Protein AF-A0A9Q8VAE4-F1 (afdb_monomer_lite)

Structure (mmCIF, N/CA/C/O backbone):
data_AF-A0A9Q8VAE4-F1
#
_entry.id   AF-A0A9Q8VAE4-F1
#
loop_
_atom_site.group_PDB
_atom_site.id
_atom_site.type_symbol
_atom_site.label_atom_id
_atom_site.label_alt_id
_atom_site.label_comp_id
_atom_site.label_asym_id
_atom_site.label_entity_id
_atom_site.label_seq_id
_atom_site.pdbx_PDB_ins_code
_atom_site.Cartn_x
_atom_site.Cartn_y
_atom_site.Cartn_z
_atom_site.occupancy
_atom_site.B_iso_or_equiv
_atom_site.auth_seq_id
_atom_site.auth_comp_id
_atom_site.auth_asym_id
_atom_site.auth_atom_id
_atom_site.pdbx_PDB_model_num
ATOM 1 N N . MET A 1 1 ? 11.098 0.532 -35.561 1.00 33.38 1 MET A N 1
ATOM 2 C CA . MET A 1 1 ? 9.931 1.096 -34.834 1.00 33.38 1 MET A CA 1
ATOM 3 C C . MET A 1 1 ? 9.581 0.158 -33.680 1.00 33.38 1 MET A C 1
ATOM 5 O O . MET A 1 1 ? 9.138 -0.948 -33.947 1.00 33.38 1 MET A O 1
ATOM 9 N N . ARG A 1 2 ? 9.666 0.641 -32.434 1.00 46.81 2 ARG A N 1
ATOM 10 C CA . ARG A 1 2 ? 8.660 0.373 -31.383 1.00 46.81 2 ARG A CA 1
ATOM 11 C C . ARG A 1 2 ? 8.638 -0.977 -30.632 1.00 46.81 2 ARG A C 1
ATOM 13 O O . ARG A 1 2 ? 7.596 -1.262 -30.049 1.00 46.81 2 ARG A O 1
ATOM 20 N N . ALA A 1 3 ? 9.705 -1.775 -30.538 1.00 45.16 3 ALA A N 1
ATOM 21 C CA . ALA A 1 3 ? 9.682 -2.897 -29.574 1.00 45.16 3 ALA A CA 1
ATOM 22 C C . ALA A 1 3 ? 9.596 -2.378 -28.117 1.00 45.16 3 ALA A C 1
ATOM 24 O O . ALA A 1 3 ? 8.716 -2.782 -27.356 1.00 45.16 3 ALA A O 1
ATOM 25 N N . SER A 1 4 ? 10.420 -1.376 -27.794 1.00 54.22 4 SER A N 1
ATOM 26 C CA . SER A 1 4 ? 10.437 -0.618 -26.533 1.00 54.22 4 SER A CA 1
ATOM 27 C C . SER A 1 4 ? 9.109 0.079 -26.216 1.00 54.22 4 SER A C 1
ATOM 29 O O . SER A 1 4 ? 8.484 -0.168 -25.184 1.00 54.22 4 SER A O 1
ATOM 31 N N . PHE A 1 5 ? 8.610 0.882 -27.164 1.00 58.09 5 PHE A N 1
ATOM 32 C CA . PHE A 1 5 ? 7.317 1.563 -27.036 1.00 58.09 5 PHE A CA 1
ATOM 33 C C . PHE A 1 5 ? 6.154 0.569 -26.895 1.00 58.09 5 PHE A C 1
ATOM 35 O O . PHE A 1 5 ? 5.209 0.829 -26.153 1.00 58.09 5 PHE A O 1
ATOM 42 N N . GLY A 1 6 ? 6.219 -0.577 -27.580 1.00 74.94 6 GLY A N 1
ATOM 43 C CA . GLY A 1 6 ? 5.199 -1.619 -27.516 1.00 74.94 6 GLY A CA 1
ATOM 44 C C . GLY A 1 6 ? 5.067 -2.222 -26.121 1.00 74.94 6 GLY A C 1
ATOM 45 O O . GLY A 1 6 ? 3.951 -2.334 -25.625 1.00 74.94 6 GLY A O 1
ATOM 46 N N . LEU A 1 7 ? 6.181 -2.548 -25.459 1.00 78.56 7 LEU A N 1
ATOM 47 C CA . LEU A 1 7 ? 6.157 -3.205 -24.150 1.00 78.56 7 LEU A CA 1
ATOM 48 C C . LEU A 1 7 ? 5.525 -2.331 -23.059 1.00 78.56 7 LEU A C 1
ATOM 50 O O . LEU A 1 7 ? 4.610 -2.777 -22.355 1.00 78.56 7 LEU A O 1
ATOM 54 N N . LEU A 1 8 ? 5.985 -1.083 -22.937 1.00 81.94 8 LEU A N 1
ATOM 55 C CA . LEU A 1 8 ? 5.454 -0.156 -21.942 1.00 81.94 8 LEU A CA 1
ATOM 56 C C . LEU A 1 8 ? 3.990 0.171 -22.247 1.00 81.94 8 LEU A C 1
ATOM 58 O O . LEU A 1 8 ? 3.156 0.133 -21.347 1.00 81.94 8 LEU A O 1
ATOM 62 N N . THR A 1 9 ? 3.650 0.395 -23.521 1.00 83.00 9 THR A N 1
ATOM 63 C CA . THR A 1 9 ? 2.266 0.659 -23.943 1.00 83.00 9 THR A CA 1
ATOM 64 C C . THR A 1 9 ? 1.347 -0.519 -23.642 1.00 83.00 9 THR A C 1
ATOM 66 O O . THR A 1 9 ? 0.240 -0.312 -23.157 1.00 83.00 9 THR A O 1
ATOM 69 N N . LEU A 1 10 ? 1.786 -1.757 -23.880 1.00 82.69 10 LEU A N 1
ATOM 70 C CA . LEU A 1 10 ? 1.004 -2.953 -23.562 1.00 82.69 10 LEU A CA 1
ATOM 71 C C . LEU A 1 10 ? 0.839 -3.144 -22.050 1.00 82.69 10 LEU A C 1
ATOM 73 O O . LEU A 1 10 ? -0.242 -3.513 -21.595 1.00 82.69 10 LEU A O 1
ATOM 77 N N . SER A 1 11 ? 1.880 -2.857 -21.267 1.00 82.56 11 SER A N 1
ATOM 78 C CA . SER A 1 11 ? 1.820 -2.921 -19.802 1.00 82.56 11 SER A CA 1
ATOM 79 C C . SER A 1 11 ? 0.889 -1.843 -19.238 1.00 82.56 11 SER A C 1
ATOM 81 O O . SER A 1 11 ? 0.061 -2.126 -18.374 1.00 82.56 11 SER A O 1
ATOM 83 N N . MET A 1 12 ? 0.955 -0.620 -19.774 1.00 83.19 12 MET A N 1
ATOM 84 C CA . MET A 1 12 ? 0.011 0.456 -19.460 1.00 83.19 12 MET A CA 1
ATOM 85 C C . MET A 1 12 ? -1.409 0.088 -19.882 1.00 83.19 12 MET A C 1
ATOM 87 O O . MET A 1 12 ? -2.342 0.301 -19.115 1.00 83.19 12 MET A O 1
ATOM 91 N N . TYR A 1 13 ? -1.576 -0.499 -21.070 1.00 84.12 13 TYR A N 1
ATOM 92 C CA . TYR A 1 13 ? -2.867 -0.985 -21.533 1.00 84.12 13 TYR A CA 1
ATOM 93 C C . TYR A 1 13 ? -3.426 -1.999 -20.545 1.00 84.12 13 TYR A C 1
ATOM 95 O O . TYR A 1 13 ? -4.547 -1.812 -20.112 1.00 84.12 13 TYR A O 1
ATOM 103 N N . LEU A 1 14 ? -2.658 -2.996 -20.098 1.00 81.69 14 LEU A N 1
ATOM 104 C CA . LEU A 1 14 ? -3.116 -3.962 -19.094 1.00 81.69 14 LEU A CA 1
ATOM 105 C C . LEU A 1 14 ? -3.564 -3.284 -17.785 1.00 81.69 14 LEU A C 1
ATOM 107 O O . LEU A 1 14 ? -4.616 -3.622 -17.252 1.00 81.69 14 LEU A O 1
ATOM 111 N N . VAL A 1 15 ? -2.802 -2.303 -17.292 1.00 75.81 15 VAL A N 1
ATOM 112 C CA . VAL A 1 15 ? -3.143 -1.516 -16.090 1.00 75.81 15 VAL A CA 1
ATOM 113 C C . VAL A 1 15 ? -4.425 -0.683 -16.273 1.00 75.81 15 VAL A C 1
ATOM 115 O O . VAL A 1 15 ? -5.092 -0.353 -15.289 1.00 75.81 15 VAL A O 1
ATOM 118 N N . CYS A 1 16 ? -4.781 -0.353 -17.514 1.00 75.56 16 CYS A N 1
ATOM 119 C CA . CYS A 1 16 ? -5.951 0.451 -17.865 1.00 75.56 16 CYS A CA 1
ATOM 120 C C . CYS A 1 16 ? -7.120 -0.361 -18.463 1.00 75.56 16 CYS A C 1
ATOM 122 O O . CYS A 1 16 ? -8.226 0.158 -18.533 1.00 75.56 16 CYS A O 1
ATOM 124 N N . ALA A 1 17 ? -6.919 -1.604 -18.910 1.00 65.19 17 ALA A N 1
ATOM 125 C CA . ALA A 1 17 ? -7.826 -2.314 -19.823 1.00 65.19 17 ALA A CA 1
ATOM 126 C C . ALA A 1 17 ? -9.172 -2.716 -19.203 1.00 65.19 17 ALA A C 1
ATOM 128 O O . ALA A 1 17 ? -10.112 -2.987 -19.947 1.00 65.19 17 ALA A O 1
ATOM 129 N N . GLU A 1 18 ? -9.302 -2.725 -17.875 1.00 55.41 18 GLU A N 1
ATOM 130 C CA . GLU A 1 18 ? -10.580 -3.009 -17.203 1.00 55.41 18 GLU A CA 1
ATOM 131 C C . GLU A 1 18 ? -11.528 -1.793 -17.127 1.00 55.41 18 GLU A C 1
ATOM 133 O O . GLU A 1 18 ? -12.637 -1.923 -16.621 1.00 55.41 18 GLU A O 1
ATOM 138 N N . THR A 1 19 ? -11.163 -0.623 -17.676 1.00 49.88 19 THR A N 1
ATOM 139 C CA . THR A 1 19 ? -12.045 0.565 -17.682 1.00 49.88 19 THR A CA 1
ATOM 140 C C . THR A 1 19 ? -12.962 0.687 -18.902 1.00 49.88 19 THR A C 1
ATOM 142 O O . THR A 1 19 ? -13.816 1.574 -18.921 1.00 49.88 19 THR A O 1
ATOM 145 N N . LEU A 1 20 ? -12.825 -0.172 -19.918 1.00 42.31 20 LEU A N 1
ATOM 146 C CA . LEU A 1 20 ? -13.649 -0.104 -21.127 1.00 42.31 20 LEU A CA 1
ATOM 147 C C . LEU A 1 20 ? -14.810 -1.104 -21.037 1.00 42.31 20 LEU A C 1
ATOM 149 O O . LEU A 1 20 ? -14.582 -2.301 -21.231 1.00 42.31 20 LEU A O 1
ATOM 153 N N . PRO A 1 21 ? -16.057 -0.658 -20.782 1.00 39.19 21 PRO A N 1
ATOM 154 C CA . PRO A 1 21 ? -17.201 -1.513 -21.046 1.00 39.19 21 PRO A CA 1
ATOM 155 C C . PRO A 1 21 ? -17.173 -1.868 -22.534 1.00 39.19 21 PRO A C 1
ATOM 157 O O . PRO A 1 21 ? -17.019 -0.997 -23.391 1.00 39.19 21 PRO A O 1
ATOM 160 N N . VAL A 1 22 ? -17.280 -3.157 -22.846 1.00 39.47 22 VAL A N 1
ATOM 161 C CA . VAL A 1 22 ? -17.466 -3.609 -24.223 1.00 39.47 22 VAL A CA 1
ATOM 162 C C . VAL A 1 22 ? -18.811 -3.050 -24.686 1.00 39.47 22 VAL A C 1
ATOM 164 O O . VAL A 1 22 ? -19.872 -3.537 -24.298 1.00 39.47 22 VAL A O 1
ATOM 167 N N . ASP A 1 23 ? -18.764 -1.980 -25.475 1.00 37.59 23 ASP A N 1
ATOM 168 C CA . ASP A 1 23 ? -19.919 -1.413 -26.164 1.00 37.59 23 ASP A CA 1
ATOM 169 C C . ASP A 1 23 ? -20.455 -2.448 -27.162 1.00 37.59 23 ASP A C 1
ATOM 171 O O . ASP A 1 23 ? -20.055 -2.498 -28.322 1.00 37.59 23 ASP A O 1
ATOM 175 N N . GLY A 1 24 ? -21.331 -3.331 -26.682 1.00 41.03 24 GLY A N 1
ATOM 176 C CA . GLY A 1 24 ? -21.911 -4.400 -27.493 1.00 41.03 24 GLY A CA 1
ATOM 177 C C . GLY A 1 24 ? -23.150 -5.077 -26.907 1.00 41.03 24 GLY A C 1
ATOM 178 O O . GLY A 1 24 ? -24.009 -5.494 -27.672 1.00 41.03 24 GLY A O 1
ATOM 179 N N . GLU A 1 25 ? -23.328 -5.119 -25.583 1.00 36.09 25 GLU A N 1
ATOM 180 C CA . GLU A 1 25 ? -24.417 -5.904 -24.959 1.00 36.09 25 GLU A CA 1
ATOM 181 C C . GLU A 1 25 ? -25.450 -5.043 -24.217 1.00 36.09 25 GLU A C 1
ATOM 183 O O . GLU A 1 25 ? -26.035 -5.417 -23.202 1.00 36.09 25 GLU A O 1
ATOM 188 N N . ARG A 1 26 ? -25.712 -3.839 -24.733 1.00 41.41 26 ARG A N 1
ATOM 189 C CA . ARG A 1 26 ? -26.501 -2.821 -24.025 1.00 41.41 26 ARG A CA 1
ATOM 190 C C . ARG A 1 26 ? -28.031 -2.995 -24.092 1.00 41.41 26 ARG A C 1
ATOM 192 O O . ARG A 1 26 ? -28.740 -2.003 -23.933 1.00 41.41 26 ARG A O 1
ATOM 199 N N . ARG A 1 27 ? -28.578 -4.198 -24.333 1.00 36.62 27 ARG A N 1
ATOM 200 C CA . ARG A 1 27 ? -30.049 -4.383 -24.421 1.00 36.62 27 ARG A CA 1
ATOM 201 C C . ARG A 1 27 ? -30.686 -5.534 -23.637 1.00 36.62 27 ARG A C 1
ATOM 203 O O . ARG A 1 27 ? -31.906 -5.535 -23.553 1.00 36.62 27 ARG A O 1
ATOM 210 N N . GLU A 1 28 ? -29.932 -6.403 -22.964 1.00 34.28 28 GLU A N 1
ATOM 211 C CA . GLU A 1 28 ? -30.545 -7.474 -22.141 1.00 34.28 28 GLU A CA 1
ATOM 212 C C . GLU A 1 28 ? -30.159 -7.433 -20.648 1.00 34.28 28 GLU A C 1
ATOM 214 O O . GLU A 1 28 ? -30.796 -8.072 -19.817 1.00 34.28 28 GLU A O 1
ATOM 219 N N . GLN A 1 29 ? -29.202 -6.590 -20.247 1.00 38.06 29 GLN A N 1
ATOM 220 C CA . GLN A 1 29 ? -28.659 -6.590 -18.878 1.00 38.06 29 GLN A CA 1
ATOM 221 C C . GLN A 1 29 ? -29.472 -5.803 -17.828 1.00 38.06 29 GLN A C 1
ATOM 223 O O . GLN A 1 29 ? -29.087 -5.764 -16.659 1.00 38.06 29 GLN A O 1
ATOM 228 N N . GLN A 1 30 ? -30.619 -5.205 -18.176 1.00 37.09 30 GLN A N 1
ATOM 229 C CA . GLN A 1 30 ? -31.429 -4.456 -17.197 1.00 37.09 30 GLN A CA 1
ATOM 230 C C . GLN A 1 30 ? -32.134 -5.338 -16.147 1.00 37.09 30 GLN A C 1
ATOM 232 O O . GLN A 1 30 ? -32.647 -4.800 -15.170 1.00 37.09 30 GLN A O 1
ATOM 237 N N . GLN A 1 31 ? -32.108 -6.672 -16.276 1.00 36.19 31 GLN A N 1
ATOM 238 C CA . GLN A 1 31 ? -32.591 -7.598 -15.235 1.00 36.19 31 GLN A CA 1
ATOM 239 C C . GLN A 1 31 ? -31.486 -8.395 -14.517 1.00 36.19 31 GLN A C 1
ATOM 241 O O . GLN A 1 31 ? -31.776 -9.059 -13.525 1.00 36.19 31 GLN A O 1
ATOM 246 N N . GLN A 1 32 ? -30.214 -8.272 -14.921 1.00 38.66 32 GLN A N 1
ATOM 247 C CA . GLN A 1 32 ? -29.090 -9.018 -14.327 1.00 38.66 32 GLN A CA 1
ATOM 248 C C . GLN A 1 32 ? -28.193 -8.156 -13.414 1.00 38.66 32 GLN A C 1
ATOM 250 O O . GLN A 1 32 ? -27.071 -8.533 -13.089 1.00 38.66 32 GLN A O 1
ATOM 255 N N . GLN A 1 33 ? -28.663 -6.990 -12.963 1.00 38.53 33 GLN A N 1
ATOM 256 C CA . GLN A 1 33 ? -27.856 -6.013 -12.215 1.00 38.53 33 GLN A CA 1
ATOM 257 C C . GLN A 1 33 ? -27.690 -6.348 -10.714 1.00 38.53 33 GLN A C 1
ATOM 259 O O . GLN A 1 33 ? -27.579 -5.468 -9.863 1.00 38.53 33 GLN A O 1
ATOM 264 N N . GLN A 1 34 ? -27.673 -7.641 -10.382 1.00 37.81 34 GLN A N 1
ATOM 265 C CA . GLN A 1 34 ? -27.456 -8.178 -9.037 1.00 37.81 34 GLN A CA 1
ATOM 266 C C . GLN A 1 34 ? -26.498 -9.381 -9.060 1.00 37.81 34 GLN A C 1
ATOM 268 O O . GLN A 1 34 ? -26.836 -10.413 -8.493 1.00 37.81 34 GLN A O 1
ATOM 273 N N . ARG A 1 35 ? -25.312 -9.302 -9.695 1.00 40.97 35 ARG A N 1
ATOM 274 C CA . ARG A 1 35 ? -24.148 -10.148 -9.303 1.00 40.97 35 ARG A CA 1
ATOM 275 C C . ARG A 1 35 ? -22.842 -10.003 -10.080 1.00 40.97 35 ARG A C 1
ATOM 277 O O . ARG A 1 35 ? -21.949 -10.804 -9.819 1.00 40.97 35 ARG A O 1
ATOM 284 N N . GLU A 1 36 ? -22.671 -9.058 -10.995 1.00 46.19 36 GLU A N 1
ATOM 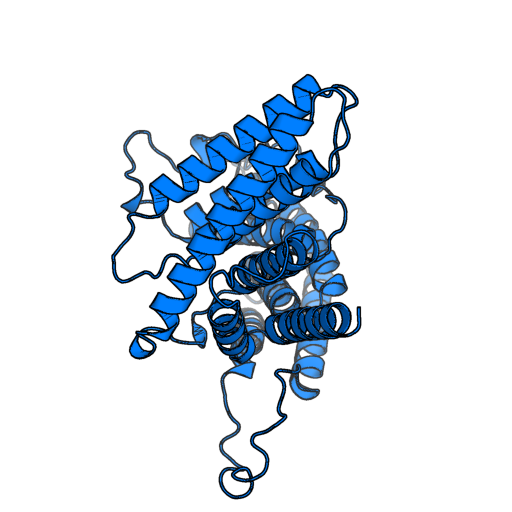285 C CA . GLU A 1 36 ? -21.384 -8.963 -11.699 1.00 46.19 36 GLU A CA 1
ATOM 286 C C . GLU A 1 36 ? -20.319 -8.350 -10.779 1.00 46.19 36 GLU A C 1
ATOM 288 O O . GLU A 1 36 ? -20.210 -7.139 -10.600 1.00 46.19 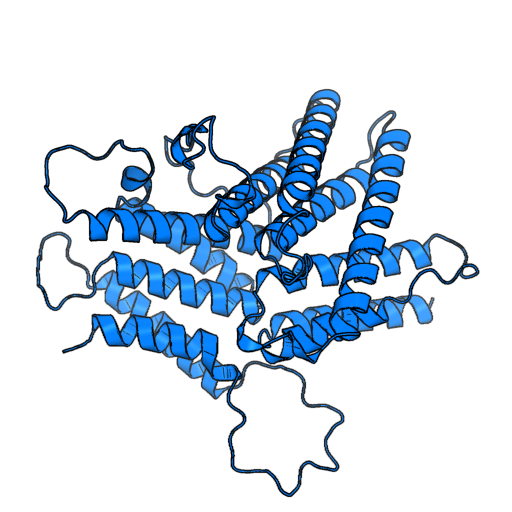36 GLU A O 1
ATOM 293 N N . ARG A 1 37 ? -19.597 -9.244 -10.095 1.00 55.72 37 ARG A N 1
ATOM 294 C CA . ARG A 1 37 ? -18.449 -8.934 -9.244 1.00 55.72 37 ARG A CA 1
ATOM 295 C C . ARG A 1 37 ? -17.268 -8.519 -10.123 1.00 55.72 37 ARG A C 1
ATOM 297 O O . ARG A 1 37 ? -17.105 -9.085 -11.202 1.00 55.72 37 ARG A O 1
ATOM 304 N N . PRO A 1 38 ? -16.399 -7.615 -9.647 1.00 60.50 38 PRO A N 1
ATOM 305 C CA . PRO A 1 38 ? -15.158 -7.301 -10.337 1.00 60.50 38 PRO A CA 1
ATOM 306 C C . PRO A 1 38 ? -14.184 -8.482 -10.211 1.00 60.50 38 PRO A C 1
ATOM 308 O O . PRO A 1 38 ? -13.411 -8.580 -9.259 1.00 60.50 38 PRO A O 1
ATOM 311 N N . GLU A 1 39 ? -14.257 -9.422 -11.150 1.00 67.50 39 GLU A N 1
ATOM 312 C CA . GLU A 1 39 ? -13.279 -10.492 -11.332 1.00 67.50 39 GLU A CA 1
ATOM 313 C C . GLU A 1 39 ? -12.456 -10.249 -12.596 1.00 67.50 39 GLU A C 1
ATOM 315 O O . GLU A 1 39 ? -12.978 -9.848 -13.633 1.00 67.50 39 GLU A O 1
ATOM 320 N N . VAL A 1 40 ? -11.162 -10.573 -12.524 1.00 79.06 40 VAL A N 1
ATOM 321 C CA . VAL A 1 40 ? -10.261 -10.476 -13.677 1.00 79.06 40 VAL A CA 1
ATOM 322 C C . VAL A 1 40 ? -10.738 -11.415 -14.782 1.00 79.06 40 VAL A C 1
ATOM 324 O O . VAL A 1 40 ? -10.756 -12.641 -14.593 1.00 79.06 40 VAL A O 1
ATOM 327 N N . THR A 1 41 ? -11.071 -10.864 -15.949 1.00 83.81 41 THR A N 1
ATOM 328 C CA . THR A 1 41 ? -11.581 -11.663 -17.074 1.00 83.81 41 THR A CA 1
ATOM 329 C C . THR A 1 41 ? -10.546 -12.690 -17.557 1.00 83.81 41 THR A C 1
ATOM 331 O O . THR A 1 41 ? -9.333 -12.491 -17.433 1.00 83.81 41 THR A O 1
ATOM 334 N N . ALA A 1 42 ? -10.999 -13.796 -18.160 1.00 84.69 42 ALA A N 1
ATOM 335 C CA . ALA A 1 42 ? -10.099 -14.806 -18.732 1.00 84.69 42 ALA A CA 1
ATOM 336 C C . ALA A 1 42 ? -9.152 -14.212 -19.794 1.00 84.69 42 ALA A C 1
ATOM 338 O O . ALA A 1 42 ? -7.974 -14.565 -19.847 1.00 84.69 42 ALA A O 1
ATOM 339 N N . ARG A 1 43 ? -9.646 -13.250 -20.587 1.00 85.25 43 ARG A N 1
ATOM 340 C CA . ARG A 1 43 ? -8.851 -12.513 -21.575 1.00 85.25 43 ARG A CA 1
ATOM 341 C C . ARG A 1 43 ? -7.767 -11.664 -20.909 1.00 85.25 43 ARG A C 1
ATOM 343 O O . ARG A 1 43 ? -6.621 -11.714 -21.347 1.00 85.25 43 ARG A O 1
ATOM 350 N N . THR A 1 44 ? -8.101 -10.936 -19.841 1.00 85.94 44 THR A N 1
ATOM 351 C CA . THR A 1 44 ? -7.132 -10.137 -19.072 1.00 85.94 44 THR A CA 1
ATOM 352 C C . THR A 1 44 ? -6.060 -11.033 -18.448 1.00 85.94 44 THR A C 1
ATOM 354 O O . THR A 1 44 ? -4.875 -10.722 -18.541 1.00 85.94 44 THR A O 1
ATOM 357 N N . LYS A 1 45 ? -6.440 -12.194 -17.891 1.00 86.88 45 LYS A N 1
ATOM 358 C CA . LYS A 1 45 ? -5.488 -13.187 -17.355 1.00 86.88 45 LYS A CA 1
ATOM 359 C C . LYS A 1 45 ? -4.540 -13.722 -18.432 1.00 86.88 45 LYS A C 1
ATOM 361 O O . LYS A 1 45 ? -3.341 -13.818 -18.180 1.00 86.88 45 LYS A O 1
ATOM 366 N N . ALA A 1 46 ? -5.057 -14.043 -19.619 1.00 88.88 46 ALA A N 1
ATOM 367 C CA . ALA A 1 46 ? -4.242 -14.501 -20.743 1.00 88.88 46 ALA A CA 1
ATOM 368 C C . ALA A 1 46 ? -3.264 -13.414 -21.217 1.00 88.88 46 ALA A C 1
ATOM 370 O O . ALA A 1 46 ? -2.083 -13.694 -21.402 1.00 88.88 46 ALA A O 1
ATOM 371 N N . LEU A 1 47 ? -3.729 -12.166 -21.347 1.00 89.19 47 LEU A N 1
ATOM 372 C CA . LEU A 1 47 ? -2.880 -11.031 -21.715 1.00 89.19 47 LEU A CA 1
ATOM 373 C C . LEU A 1 47 ? -1.782 -10.779 -20.673 1.00 89.19 47 LEU A C 1
ATOM 375 O O . LEU A 1 47 ? -0.623 -10.613 -21.039 1.00 89.19 47 LEU A O 1
ATOM 379 N N . TYR A 1 48 ? -2.130 -10.800 -19.386 1.00 91.88 48 TYR A N 1
ATOM 380 C CA . TYR A 1 48 ? -1.167 -10.701 -18.290 1.00 91.88 48 TYR A CA 1
ATOM 381 C C . TYR A 1 48 ? -0.108 -11.810 -18.364 1.00 91.88 48 TYR A C 1
ATOM 383 O O . TYR A 1 48 ? 1.081 -11.515 -18.276 1.00 91.88 48 TYR A O 1
ATOM 391 N N . ALA A 1 49 ? -0.514 -13.068 -18.572 1.00 91.56 49 ALA A N 1
ATOM 392 C CA . ALA A 1 49 ? 0.420 -14.185 -18.689 1.00 91.56 49 ALA A CA 1
ATOM 393 C C . ALA A 1 49 ? 1.373 -14.006 -19.881 1.00 91.56 49 ALA A C 1
ATOM 395 O O . ALA A 1 49 ? 2.584 -14.134 -19.716 1.00 91.56 49 ALA A O 1
ATOM 396 N N . LEU A 1 50 ? 0.843 -13.632 -21.052 1.00 91.00 50 LEU A N 1
ATOM 397 C CA . LEU A 1 50 ? 1.642 -13.359 -22.249 1.00 91.00 50 LEU A CA 1
ATOM 398 C C . LEU A 1 50 ? 2.646 -12.225 -22.021 1.00 91.00 50 LEU A C 1
ATOM 400 O O . LEU A 1 50 ? 3.820 -12.381 -22.345 1.00 91.00 50 LEU A O 1
ATOM 404 N N . LEU A 1 51 ? 2.210 -11.108 -21.430 1.00 91.00 51 LEU A N 1
ATOM 405 C CA . LEU A 1 51 ? 3.087 -9.971 -21.148 1.00 91.00 51 LEU A CA 1
ATOM 406 C C . LEU A 1 51 ? 4.160 -10.319 -20.124 1.00 91.00 51 LEU A C 1
ATOM 408 O O . LEU A 1 51 ? 5.324 -9.990 -20.330 1.00 91.00 51 LEU A O 1
ATOM 412 N N . LYS A 1 52 ? 3.800 -11.027 -19.052 1.00 91.25 52 LYS A N 1
ATOM 413 C CA . LYS A 1 52 ? 4.757 -11.455 -18.032 1.00 91.25 52 LYS A CA 1
ATOM 414 C C . LYS A 1 52 ? 5.822 -12.388 -18.610 1.00 91.25 52 LYS A C 1
ATOM 416 O O . LYS A 1 52 ? 7.003 -12.210 -18.321 1.00 91.25 52 LYS A O 1
ATOM 421 N N . SER A 1 53 ? 5.423 -13.337 -19.458 1.00 91.06 53 SER A N 1
ATOM 422 C CA . SER A 1 53 ? 6.356 -14.211 -20.177 1.00 91.06 53 SER A CA 1
ATOM 423 C C . SER A 1 53 ? 7.236 -13.438 -21.159 1.00 91.06 53 SER A C 1
ATOM 425 O O . SER A 1 53 ? 8.436 -13.686 -21.219 1.00 91.06 53 SER A O 1
ATOM 427 N N . PHE A 1 54 ? 6.668 -12.483 -21.898 1.00 88.81 54 PHE A N 1
ATOM 428 C CA . PHE A 1 54 ? 7.412 -11.670 -22.859 1.00 88.81 54 PHE A CA 1
ATOM 429 C C . PHE A 1 54 ? 8.455 -10.776 -22.175 1.00 88.81 54 PHE A C 1
ATOM 431 O O . PHE A 1 54 ? 9.602 -10.747 -22.606 1.00 88.81 54 PHE A O 1
ATOM 438 N N . VAL A 1 55 ? 8.102 -10.123 -21.063 1.00 88.94 55 VAL A N 1
ATOM 439 C CA . VAL A 1 55 ? 9.050 -9.339 -20.252 1.00 88.94 55 VAL A CA 1
ATOM 440 C C . VAL A 1 55 ? 10.194 -10.212 -19.735 1.00 88.94 55 VAL A C 1
ATOM 442 O O . VAL A 1 55 ? 11.347 -9.806 -19.827 1.00 88.94 55 VAL A O 1
ATOM 445 N N . GLY A 1 56 ? 9.894 -11.417 -19.237 1.00 87.25 56 GLY A N 1
ATOM 446 C CA . GLY A 1 56 ? 10.928 -12.352 -18.782 1.00 87.25 56 GLY A CA 1
ATOM 447 C C . GLY A 1 56 ? 11.844 -12.842 -19.910 1.00 87.25 56 GLY A C 1
ATOM 448 O O . GLY A 1 56 ? 13.035 -13.030 -19.692 1.00 87.25 56 GLY A O 1
ATOM 449 N N . MET A 1 57 ? 11.313 -13.010 -21.124 1.00 85.94 57 MET A N 1
ATOM 450 C CA . MET A 1 57 ? 12.116 -13.351 -22.302 1.00 85.94 57 MET A CA 1
ATOM 451 C C . MET A 1 57 ? 13.040 -12.201 -22.707 1.00 85.94 57 MET A C 1
ATOM 453 O O . MET A 1 57 ? 14.203 -12.445 -22.999 1.00 85.94 57 MET A O 1
ATOM 457 N N . LEU A 1 58 ? 12.541 -10.960 -22.707 1.00 83.25 58 LEU A N 1
ATOM 458 C CA . LEU A 1 58 ? 13.357 -9.788 -23.026 1.00 83.25 58 LEU A CA 1
ATOM 459 C C . LEU A 1 58 ? 14.500 -9.603 -22.029 1.00 83.25 58 LEU A C 1
ATOM 461 O O . LEU A 1 58 ? 15.608 -9.319 -22.455 1.00 83.25 58 LEU A O 1
ATOM 465 N N . GLU A 1 59 ? 14.247 -9.815 -20.736 1.00 81.06 59 GLU A N 1
ATOM 466 C CA . GLU A 1 59 ? 15.286 -9.801 -19.697 1.00 81.06 59 GLU A CA 1
ATOM 467 C C . GLU A 1 59 ? 16.367 -10.859 -19.951 1.00 81.06 59 GLU A C 1
ATOM 469 O O . GLU A 1 59 ? 17.550 -10.561 -19.852 1.00 81.06 59 GLU A O 1
ATOM 474 N N . ALA A 1 60 ? 15.978 -12.080 -20.328 1.00 81.94 60 ALA A N 1
ATOM 475 C CA . ALA A 1 60 ? 16.927 -13.162 -20.598 1.00 81.94 60 ALA A CA 1
ATOM 476 C C . ALA A 1 60 ? 17.772 -12.953 -21.867 1.00 81.94 60 ALA A C 1
ATOM 478 O O . ALA A 1 60 ? 18.799 -13.607 -22.021 1.00 81.94 60 ALA A O 1
ATOM 479 N N . LEU A 1 61 ? 17.321 -12.094 -22.785 1.00 77.62 61 LEU A N 1
ATOM 480 C CA . LEU A 1 61 ? 18.003 -11.779 -24.042 1.00 77.62 61 LEU A CA 1
ATOM 481 C C . LEU A 1 61 ? 18.891 -10.532 -23.947 1.00 77.62 61 LEU A C 1
ATOM 483 O O . LEU A 1 61 ? 19.463 -10.129 -24.957 1.00 77.62 61 LEU A O 1
ATOM 487 N N . GLN A 1 62 ? 18.983 -9.891 -22.778 1.00 70.44 62 GLN A N 1
ATOM 488 C CA . GLN A 1 62 ? 19.878 -8.752 -22.610 1.00 70.44 62 GLN A CA 1
ATOM 489 C C . GLN A 1 62 ? 21.329 -9.221 -22.514 1.00 70.44 62 GLN A C 1
ATOM 491 O O . GLN A 1 62 ? 21.713 -9.848 -21.530 1.00 70.44 62 GLN A O 1
ATOM 496 N N . ASP A 1 63 ? 22.125 -8.869 -23.523 1.00 61.09 63 ASP A N 1
ATOM 497 C CA . ASP A 1 63 ? 23.584 -8.921 -23.459 1.00 61.09 63 ASP A CA 1
ATOM 498 C C . ASP A 1 63 ? 24.121 -7.595 -22.889 1.00 61.09 63 ASP A C 1
ATOM 500 O O . ASP A 1 63 ? 23.686 -6.516 -23.298 1.00 61.09 63 ASP A O 1
ATOM 504 N N . ASP A 1 64 ? 25.089 -7.670 -21.968 1.00 55.75 64 ASP A N 1
ATOM 505 C CA . ASP A 1 64 ? 25.712 -6.507 -21.304 1.00 55.75 64 ASP A CA 1
ATOM 506 C C . ASP A 1 64 ? 26.492 -5.579 -22.270 1.00 55.75 64 ASP A C 1
ATOM 508 O O . ASP A 1 64 ? 26.820 -4.451 -21.904 1.00 55.75 64 ASP A O 1
ATOM 512 N N . ASP A 1 65 ? 26.779 -6.033 -23.498 1.00 47.41 65 ASP A N 1
ATOM 513 C CA . ASP A 1 65 ? 27.784 -5.444 -24.402 1.00 47.41 65 ASP A CA 1
ATOM 514 C C . ASP A 1 65 ? 27.228 -4.822 -25.702 1.00 47.41 65 ASP A C 1
ATOM 516 O O . ASP A 1 65 ? 28.004 -4.425 -26.576 1.00 47.41 65 ASP A O 1
ATOM 520 N N . VAL A 1 66 ? 25.905 -4.714 -25.875 1.00 47.47 66 VAL A N 1
ATOM 521 C CA . VAL A 1 66 ? 25.324 -4.223 -27.139 1.00 47.47 66 VAL A CA 1
ATOM 522 C C . VAL A 1 66 ? 24.517 -2.937 -26.930 1.00 47.47 66 VAL A C 1
ATOM 524 O O . VAL A 1 66 ? 23.320 -2.970 -26.647 1.00 47.47 66 VAL A O 1
ATOM 527 N N . ASP A 1 67 ? 25.173 -1.792 -27.147 1.00 49.44 67 ASP A N 1
ATOM 528 C CA . ASP A 1 67 ? 24.543 -0.485 -27.401 1.00 49.44 67 ASP A CA 1
ATOM 529 C C . ASP A 1 67 ? 23.799 -0.512 -28.762 1.00 49.44 67 ASP A C 1
ATOM 531 O O . ASP A 1 67 ? 24.185 0.155 -29.722 1.00 49.44 67 ASP A O 1
ATOM 535 N N . ASP A 1 68 ? 22.756 -1.340 -28.891 1.00 49.94 68 ASP A N 1
ATOM 536 C CA . ASP A 1 68 ? 21.857 -1.321 -30.051 1.00 49.94 68 ASP A CA 1
ATOM 537 C C . ASP A 1 68 ? 20.660 -0.406 -29.759 1.00 49.94 68 ASP A C 1
ATOM 539 O O . ASP A 1 68 ? 19.846 -0.688 -28.876 1.00 49.94 68 ASP A O 1
ATOM 543 N N . ASP A 1 69 ? 20.518 0.665 -30.545 1.00 52.28 69 ASP A N 1
ATOM 544 C CA . ASP A 1 69 ? 19.428 1.657 -30.481 1.00 52.28 69 ASP A CA 1
ATOM 545 C C . ASP A 1 69 ? 18.016 1.036 -30.634 1.00 52.28 69 ASP A C 1
ATOM 547 O O . ASP A 1 69 ? 17.002 1.701 -30.398 1.00 52.28 69 ASP A O 1
ATOM 551 N N . ASN A 1 70 ? 17.917 -0.234 -31.050 1.00 49.47 70 ASN A N 1
ATOM 552 C CA . ASN A 1 70 ? 16.657 -0.969 -31.201 1.00 49.47 70 ASN A CA 1
ATOM 553 C C . ASN A 1 70 ? 16.287 -1.887 -30.021 1.00 49.47 70 ASN A C 1
ATOM 555 O O . ASN A 1 70 ? 15.152 -2.382 -29.995 1.00 49.47 70 ASN A O 1
ATOM 559 N N . SER A 1 71 ? 17.184 -2.112 -29.059 1.00 52.75 71 SER A N 1
ATOM 560 C CA . SER A 1 71 ? 16.899 -2.931 -27.875 1.00 52.75 71 SER A CA 1
ATOM 561 C C . SER A 1 71 ? 16.074 -2.142 -26.850 1.00 52.75 71 SER A C 1
ATOM 563 O O . SER A 1 71 ? 16.283 -0.937 -26.692 1.00 52.75 71 SER A O 1
ATOM 565 N N . PRO A 1 72 ? 15.102 -2.768 -26.150 1.00 58.06 72 PRO A N 1
ATOM 566 C CA . PRO A 1 72 ? 14.390 -2.086 -25.077 1.00 58.06 72 PRO A CA 1
ATOM 567 C C . PRO A 1 72 ? 15.403 -1.617 -24.042 1.00 58.06 72 PRO A C 1
ATOM 569 O O . PRO A 1 72 ? 16.235 -2.399 -23.576 1.00 58.06 72 PRO A O 1
ATOM 572 N N . SER A 1 73 ? 15.329 -0.337 -23.679 1.00 73.44 73 SER A N 1
ATOM 573 C CA . SER A 1 73 ? 16.221 0.165 -22.649 1.00 73.44 73 SER A CA 1
ATOM 574 C C . SER A 1 73 ? 15.925 -0.599 -21.364 1.00 73.44 73 SER A C 1
ATOM 576 O O . SER A 1 73 ? 14.780 -0.886 -21.005 1.00 73.44 73 SER A O 1
ATOM 578 N N . LEU A 1 74 ? 16.975 -0.925 -20.636 1.00 76.00 74 LEU A N 1
ATOM 579 C CA . LEU A 1 74 ? 16.888 -1.667 -19.390 1.00 76.00 74 LEU A CA 1
ATOM 580 C C . LEU A 1 74 ? 15.965 -0.991 -18.346 1.00 76.00 74 LEU A C 1
ATOM 582 O O . LEU A 1 74 ? 15.312 -1.647 -17.532 1.00 76.00 74 LEU A O 1
ATOM 586 N N . VAL A 1 75 ? 15.820 0.334 -18.447 1.00 79.94 75 VAL A N 1
ATOM 587 C CA . VAL A 1 75 ? 14.859 1.138 -17.681 1.00 79.94 75 VAL A CA 1
ATOM 588 C C . VAL A 1 75 ? 13.405 0.858 -18.088 1.00 79.94 75 VAL A C 1
ATOM 590 O O . VAL A 1 75 ? 12.549 0.761 -17.212 1.00 79.94 75 VAL A O 1
ATOM 593 N N . GLU A 1 76 ? 13.099 0.680 -19.374 1.00 83.62 76 GLU A N 1
ATOM 594 C CA . GLU A 1 76 ? 11.749 0.334 -19.851 1.00 83.62 76 GLU A CA 1
ATOM 595 C C . GLU A 1 76 ? 11.328 -1.070 -19.416 1.00 83.62 76 GLU A C 1
ATOM 597 O O . GLU A 1 76 ? 10.162 -1.278 -19.068 1.00 83.62 76 GLU A O 1
ATOM 602 N N . ILE A 1 77 ? 12.265 -2.025 -19.377 1.00 85.12 77 ILE A N 1
ATOM 603 C CA . ILE A 1 77 ? 12.015 -3.352 -18.797 1.00 85.12 77 ILE A CA 1
ATOM 604 C C . ILE A 1 77 ? 11.635 -3.189 -17.325 1.00 85.12 77 ILE A C 1
ATOM 606 O O . ILE A 1 77 ? 10.597 -3.701 -16.901 1.00 85.12 77 ILE A O 1
ATOM 610 N N . LEU A 1 78 ? 12.402 -2.409 -16.555 1.00 86.81 78 LEU A N 1
ATOM 611 C CA . LEU A 1 78 ? 12.101 -2.172 -15.143 1.00 86.81 78 LEU A CA 1
ATOM 612 C C . LEU A 1 78 ? 10.744 -1.477 -14.934 1.00 86.81 78 LEU A C 1
ATOM 614 O O . LEU A 1 78 ? 9.969 -1.883 -14.068 1.00 86.81 78 LEU A O 1
ATOM 618 N N . GLN A 1 79 ? 10.424 -0.464 -15.743 1.00 90.00 79 GLN A N 1
ATOM 619 C CA . GLN A 1 79 ? 9.131 0.227 -15.708 1.00 90.00 79 GLN A CA 1
ATOM 620 C C . GLN A 1 79 ? 7.971 -0.713 -16.063 1.00 90.00 79 GLN A C 1
ATOM 622 O O . GLN A 1 79 ? 6.937 -0.699 -15.396 1.00 90.00 79 GLN A O 1
ATOM 627 N N . SER A 1 80 ? 8.149 -1.576 -17.063 1.00 91.44 80 SER A N 1
ATOM 628 C CA . SER A 1 80 ? 7.140 -2.565 -17.463 1.00 91.44 80 SER A CA 1
ATOM 629 C C . SER A 1 80 ? 6.907 -3.595 -16.357 1.00 91.44 80 SER A C 1
ATOM 631 O O . SER A 1 80 ? 5.764 -3.890 -16.007 1.00 91.44 80 SER A O 1
ATOM 633 N N . ARG A 1 81 ? 7.985 -4.074 -15.723 1.00 91.88 81 ARG A N 1
ATOM 634 C CA . ARG A 1 81 ? 7.916 -4.954 -14.548 1.00 91.88 81 ARG A CA 1
ATOM 635 C C . ARG A 1 81 ? 7.204 -4.290 -13.369 1.00 91.88 81 ARG A C 1
ATOM 637 O O . ARG A 1 81 ? 6.397 -4.940 -12.706 1.00 91.88 81 ARG A O 1
ATOM 644 N N . LEU A 1 82 ? 7.452 -3.002 -13.129 1.00 93.50 82 LEU A N 1
ATOM 645 C CA . LEU A 1 82 ? 6.754 -2.228 -12.102 1.00 93.50 82 LEU A CA 1
ATOM 646 C C . LEU A 1 82 ? 5.246 -2.143 -12.386 1.00 93.50 82 LEU A C 1
ATOM 648 O O . LEU A 1 82 ? 4.446 -2.393 -11.485 1.00 93.50 82 LEU A O 1
ATOM 652 N N . LEU A 1 83 ? 4.846 -1.844 -13.627 1.00 94.06 83 LEU A N 1
ATOM 653 C CA . LEU A 1 83 ? 3.433 -1.800 -14.024 1.00 94.06 83 LEU A CA 1
ATOM 654 C C . LEU A 1 83 ? 2.745 -3.163 -13.865 1.00 94.06 83 LEU A C 1
ATOM 656 O O . LEU A 1 83 ? 1.624 -3.219 -13.359 1.00 94.06 83 LEU A O 1
ATOM 660 N N . LEU A 1 84 ? 3.425 -4.259 -14.220 1.00 94.12 84 LEU A N 1
ATOM 661 C CA . LEU A 1 84 ? 2.925 -5.617 -13.982 1.00 94.12 84 LEU A CA 1
ATOM 662 C C . LEU A 1 84 ? 2.728 -5.898 -12.489 1.00 94.12 84 LEU A C 1
ATOM 664 O O . LEU A 1 84 ? 1.688 -6.425 -12.105 1.00 94.12 84 LEU A O 1
ATOM 668 N N . SER A 1 85 ? 3.667 -5.497 -11.629 1.00 94.75 85 SER A N 1
ATOM 669 C CA . SER A 1 85 ? 3.501 -5.644 -10.179 1.00 94.75 85 SER A CA 1
ATOM 670 C C . SER A 1 85 ? 2.337 -4.816 -9.634 1.00 94.75 85 SER A C 1
ATOM 672 O O . SER A 1 85 ? 1.590 -5.294 -8.783 1.00 94.75 85 SER A O 1
ATOM 674 N N . VAL A 1 86 ? 2.125 -3.596 -10.139 1.00 94.31 86 VAL A N 1
ATOM 675 C CA . VAL A 1 86 ? 0.953 -2.778 -9.779 1.00 94.31 86 VAL A CA 1
ATOM 676 C C . VAL A 1 86 ? -0.346 -3.455 -10.206 1.00 94.31 86 VAL A C 1
ATOM 678 O O . VAL A 1 86 ? -1.287 -3.511 -9.413 1.00 94.31 86 VAL A O 1
ATOM 681 N N . PHE A 1 87 ? -0.384 -4.024 -11.412 1.00 93.94 87 PHE A N 1
ATOM 682 C CA . PHE A 1 87 ? -1.513 -4.828 -11.872 1.00 93.94 87 PHE A CA 1
ATOM 683 C C . PHE A 1 87 ? -1.766 -6.021 -10.937 1.00 93.94 87 PHE A C 1
ATOM 685 O O . PHE A 1 87 ? -2.898 -6.226 -10.498 1.00 93.94 87 PHE A O 1
ATOM 692 N N . GLU A 1 88 ? -0.728 -6.775 -10.576 1.00 94.94 88 GLU A N 1
ATOM 693 C CA . GLU A 1 88 ? -0.842 -7.924 -9.673 1.00 94.94 88 GLU A CA 1
ATOM 694 C C . GLU A 1 88 ? -1.404 -7.524 -8.302 1.00 94.94 88 GLU A C 1
ATOM 696 O O . GLU A 1 88 ? -2.326 -8.177 -7.810 1.00 94.94 88 GLU A O 1
ATOM 701 N N . MET A 1 89 ? -0.913 -6.429 -7.713 1.00 94.31 89 MET A N 1
ATOM 702 C CA . MET A 1 89 ? -1.428 -5.887 -6.449 1.00 94.31 89 MET A CA 1
ATOM 703 C C . MET A 1 89 ? -2.899 -5.469 -6.578 1.00 94.31 89 MET A C 1
ATOM 705 O O . MET A 1 89 ? -3.735 -5.881 -5.775 1.00 94.31 89 MET A O 1
ATOM 709 N N . GLY A 1 90 ? -3.235 -4.710 -7.624 1.00 92.25 90 GLY A N 1
ATOM 710 C CA . GLY A 1 90 ? -4.581 -4.180 -7.851 1.00 92.25 90 GLY A CA 1
ATOM 711 C C . GLY A 1 90 ? -5.641 -5.242 -8.118 1.00 92.25 90 GLY A C 1
ATOM 712 O O . GLY A 1 90 ? -6.808 -5.031 -7.806 1.00 92.25 90 GLY A O 1
ATOM 713 N N . HIS A 1 91 ? -5.250 -6.412 -8.619 1.00 91.69 91 HIS A N 1
ATOM 714 C CA . HIS A 1 91 ? -6.177 -7.513 -8.893 1.00 91.69 91 HIS A CA 1
ATOM 715 C C . HIS A 1 91 ? -6.092 -8.653 -7.862 1.00 91.69 91 HIS A C 1
ATOM 717 O O . HIS A 1 91 ? -6.686 -9.725 -8.036 1.00 91.69 91 HIS A O 1
ATOM 723 N N . GLY A 1 92 ? -5.365 -8.431 -6.762 1.00 88.94 92 GLY A N 1
ATOM 724 C CA . GLY A 1 92 ? -5.255 -9.367 -5.645 1.00 88.94 92 GLY A CA 1
ATOM 725 C C . GLY A 1 92 ? -4.433 -10.614 -5.972 1.00 88.94 92 GLY A C 1
ATOM 726 O O . GLY A 1 92 ? -4.626 -11.671 -5.375 1.00 88.94 92 GLY A O 1
ATOM 727 N N . LEU A 1 93 ? -3.520 -10.558 -6.937 1.00 91.00 93 LEU A N 1
ATOM 728 C CA . LEU A 1 93 ? -2.605 -11.656 -7.254 1.00 91.00 93 LEU A CA 1
ATOM 729 C C . LEU A 1 93 ? -1.437 -11.688 -6.250 1.00 91.00 93 LEU A C 1
ATOM 731 O O . LEU A 1 93 ? -0.279 -11.703 -6.653 1.00 91.00 93 LEU A O 1
ATOM 735 N N . SER A 1 94 ? -1.728 -11.685 -4.943 1.00 84.81 94 SER A N 1
ATOM 736 C CA . SER A 1 94 ? -0.753 -11.393 -3.878 1.00 84.81 94 SER A CA 1
ATOM 737 C C . SER A 1 94 ? 0.524 -12.246 -3.922 1.00 84.81 94 SER A C 1
ATOM 739 O O . SER A 1 94 ? 1.602 -11.663 -3.835 1.00 84.81 94 SER A O 1
ATOM 741 N N . PRO A 1 95 ? 0.478 -13.582 -4.140 1.00 89.25 95 PRO A N 1
ATOM 742 C CA . PRO A 1 95 ? 1.707 -14.369 -4.269 1.00 89.25 95 PRO A CA 1
ATOM 743 C C . PRO A 1 95 ? 2.561 -13.957 -5.475 1.00 89.25 95 PRO A C 1
ATOM 745 O O . PRO A 1 95 ? 3.784 -13.921 -5.377 1.00 89.25 95 PRO A O 1
ATOM 748 N N . ALA A 1 96 ? 1.924 -13.627 -6.604 1.00 92.38 96 ALA A N 1
ATOM 749 C CA . ALA A 1 96 ? 2.628 -13.153 -7.790 1.00 92.38 96 ALA A CA 1
ATOM 750 C C . ALA A 1 96 ? 3.215 -11.758 -7.552 1.00 92.38 96 ALA A C 1
ATOM 752 O O . ALA A 1 96 ? 4.400 -11.582 -7.804 1.00 92.38 96 ALA A O 1
ATOM 753 N N . ALA A 1 97 ? 2.426 -10.830 -6.994 1.00 92.75 97 ALA A N 1
ATOM 754 C CA . ALA A 1 97 ? 2.864 -9.480 -6.645 1.00 92.75 97 ALA A CA 1
ATOM 755 C C . ALA A 1 97 ? 4.116 -9.510 -5.764 1.00 92.75 97 ALA A C 1
ATOM 757 O O . ALA A 1 97 ? 5.120 -8.899 -6.111 1.00 92.75 97 ALA A O 1
ATOM 758 N N . TYR A 1 98 ? 4.079 -10.285 -4.677 1.00 90.69 98 TYR A N 1
ATOM 759 C CA . TYR A 1 98 ? 5.186 -10.425 -3.732 1.00 90.69 98 TYR A CA 1
ATOM 760 C C . TYR A 1 98 ? 6.475 -10.935 -4.390 1.00 90.69 98 TYR A C 1
ATOM 762 O O . TYR A 1 98 ? 7.554 -10.375 -4.192 1.00 90.69 98 TYR A O 1
ATOM 770 N N . VAL A 1 99 ? 6.373 -11.989 -5.208 1.00 92.50 99 VAL A N 1
ATOM 771 C CA . VAL A 1 99 ? 7.532 -12.555 -5.916 1.00 92.50 99 VAL A CA 1
ATOM 772 C C . VAL A 1 99 ? 8.056 -11.583 -6.973 1.00 92.50 99 VAL A C 1
ATOM 774 O O . VAL A 1 99 ? 9.263 -11.355 -7.052 1.00 92.50 99 VAL A O 1
ATOM 777 N N . SER A 1 100 ? 7.166 -10.990 -7.773 1.00 93.75 100 SER A N 1
ATOM 778 C CA . SER A 1 100 ? 7.530 -10.047 -8.829 1.00 93.75 100 SER A CA 1
ATOM 779 C C . SER A 1 100 ? 8.240 -8.824 -8.257 1.00 93.75 100 SER A C 1
ATOM 781 O O . SER A 1 100 ? 9.303 -8.464 -8.756 1.00 93.75 100 SER A O 1
ATOM 783 N N . THR A 1 101 ? 7.716 -8.203 -7.195 1.00 92.00 101 THR A N 1
ATOM 784 C CA . THR A 1 101 ? 8.340 -7.009 -6.610 1.00 92.00 101 THR A CA 1
ATOM 785 C C . THR A 1 101 ? 9.701 -7.311 -5.996 1.00 92.00 101 THR A C 1
ATOM 787 O O . THR A 1 101 ? 10.631 -6.530 -6.192 1.00 92.00 101 THR A O 1
ATOM 790 N N . GLY A 1 102 ? 9.862 -8.464 -5.337 1.00 88.75 102 GLY A N 1
ATOM 791 C CA . GLY A 1 102 ? 11.161 -8.901 -4.822 1.00 88.75 102 GLY A CA 1
ATOM 792 C C . GLY A 1 102 ? 12.181 -9.159 -5.938 1.00 88.75 102 GLY A C 1
ATOM 793 O O . GLY A 1 102 ? 13.344 -8.768 -5.824 1.00 88.75 102 GLY A O 1
ATOM 794 N N . ALA A 1 103 ? 11.751 -9.759 -7.052 1.00 90.00 103 ALA A N 1
ATOM 795 C CA . ALA A 1 103 ? 12.593 -9.924 -8.237 1.00 90.00 103 ALA A CA 1
ATOM 796 C C . ALA A 1 103 ? 12.966 -8.569 -8.861 1.00 90.00 103 ALA A C 1
ATOM 798 O O . ALA A 1 103 ? 14.124 -8.360 -9.211 1.00 90.00 103 ALA A O 1
ATOM 799 N N . ASN A 1 104 ? 12.026 -7.621 -8.930 1.00 90.88 104 ASN A N 1
ATOM 800 C CA . ASN A 1 104 ? 12.264 -6.286 -9.486 1.00 90.88 104 ASN A CA 1
ATOM 801 C C . ASN A 1 104 ? 13.345 -5.518 -8.720 1.00 90.88 104 ASN A C 1
ATOM 803 O O . ASN A 1 104 ? 14.099 -4.775 -9.342 1.00 90.88 104 ASN A O 1
ATOM 807 N N . VAL A 1 105 ? 13.456 -5.711 -7.399 1.00 89.31 105 VAL A N 1
ATOM 808 C CA . VAL A 1 105 ? 14.557 -5.140 -6.606 1.00 89.31 105 VAL A CA 1
ATOM 809 C C . VAL A 1 105 ? 15.904 -5.668 -7.096 1.00 89.31 105 VAL A C 1
ATOM 811 O O . VAL A 1 105 ? 16.819 -4.882 -7.321 1.00 89.31 105 VAL A O 1
ATOM 814 N N . ARG A 1 106 ? 16.030 -6.988 -7.283 1.00 85.12 106 ARG A N 1
ATOM 815 C CA . ARG A 1 106 ? 17.284 -7.608 -7.743 1.00 85.12 106 ARG A CA 1
ATOM 816 C C . ARG A 1 106 ? 17.650 -7.150 -9.144 1.00 85.12 106 ARG A C 1
ATOM 818 O O . ARG A 1 106 ? 18.792 -6.761 -9.351 1.00 85.12 106 ARG A O 1
ATOM 825 N N . VAL A 1 107 ? 16.670 -7.136 -10.049 1.00 83.25 107 VAL A N 1
ATOM 826 C CA . VAL A 1 107 ? 16.839 -6.594 -11.398 1.00 83.25 107 VAL A CA 1
ATOM 827 C C . VAL A 1 107 ? 17.362 -5.168 -11.289 1.00 83.25 107 VAL A C 1
ATOM 829 O O . VAL A 1 107 ? 18.468 -4.926 -11.738 1.00 83.25 107 VAL A O 1
ATOM 832 N N . ALA A 1 108 ? 16.668 -4.262 -10.590 1.00 81.94 108 ALA A N 1
ATOM 833 C CA . ALA A 1 108 ? 17.075 -2.859 -10.454 1.00 81.94 108 ALA A CA 1
ATOM 834 C C . ALA A 1 108 ? 18.509 -2.655 -9.925 1.00 81.94 108 ALA A C 1
ATOM 836 O O . ALA A 1 108 ? 19.204 -1.757 -10.406 1.00 81.94 108 ALA A O 1
ATOM 837 N N . VAL A 1 109 ? 18.953 -3.483 -8.972 1.00 80.06 109 VAL A N 1
ATOM 838 C CA . VAL A 1 109 ? 20.335 -3.474 -8.460 1.00 80.06 109 VAL A CA 1
ATOM 839 C C . VAL A 1 109 ? 21.327 -3.901 -9.542 1.00 80.06 109 VAL A C 1
ATOM 841 O O . VAL A 1 109 ? 22.337 -3.230 -9.733 1.00 80.06 109 VAL A O 1
ATOM 844 N N . CYS A 1 110 ? 21.034 -4.960 -10.303 1.00 73.69 110 CYS A N 1
ATOM 845 C CA . CYS A 1 110 ? 21.859 -5.347 -11.453 1.00 73.69 110 CYS A CA 1
ATOM 846 C C . CYS A 1 110 ? 21.979 -4.210 -12.485 1.00 73.69 110 CYS A C 1
ATOM 848 O O . CYS A 1 110 ? 23.024 -4.070 -13.108 1.00 73.69 110 CYS A O 1
ATOM 850 N N . LEU A 1 111 ? 20.961 -3.348 -12.613 1.00 70.31 111 LEU A N 1
ATOM 851 C CA . LEU A 1 111 ? 20.970 -2.228 -13.567 1.00 70.31 111 LEU A CA 1
ATOM 852 C C . LEU A 1 111 ? 21.733 -0.999 -13.042 1.00 70.31 111 LEU A C 1
ATOM 854 O O . LEU A 1 111 ? 21.805 0.024 -13.726 1.00 70.31 111 LEU A O 1
ATOM 858 N N . GLY A 1 112 ? 22.224 -1.038 -11.799 1.00 68.06 112 GLY A N 1
ATOM 859 C CA . GLY A 1 112 ? 22.820 0.114 -11.120 1.00 68.06 112 GLY A CA 1
ATOM 860 C C . GLY A 1 112 ? 21.830 1.253 -10.846 1.00 68.06 112 GLY A C 1
ATOM 861 O O . GLY A 1 112 ? 22.245 2.398 -10.632 1.00 68.06 112 GLY A O 1
ATOM 862 N N . ALA A 1 113 ? 20.521 0.973 -10.868 1.00 69.12 113 ALA A N 1
ATOM 863 C CA . ALA A 1 113 ? 19.489 1.969 -10.575 1.00 69.12 113 ALA A CA 1
ATOM 864 C C . ALA A 1 113 ? 19.512 2.390 -9.092 1.00 69.12 113 ALA A C 1
ATOM 866 O O . ALA A 1 113 ? 19.138 3.515 -8.759 1.00 69.12 113 ALA A O 1
ATOM 867 N N . ASP A 1 114 ? 20.020 1.521 -8.215 1.00 65.31 114 ASP A N 1
ATOM 868 C CA . ASP A 1 114 ? 20.307 1.817 -6.813 1.00 65.31 114 ASP A CA 1
ATOM 869 C C . ASP A 1 114 ? 21.465 2.828 -6.684 1.00 65.31 114 ASP A C 1
ATOM 871 O O . ASP A 1 114 ? 21.326 3.855 -6.018 1.00 65.31 114 ASP A O 1
ATOM 875 N N . ALA A 1 115 ? 22.567 2.619 -7.411 1.00 59.00 115 ALA A N 1
ATOM 876 C CA . ALA A 1 115 ? 23.738 3.495 -7.411 1.00 59.00 115 ALA A CA 1
ATOM 877 C C . ALA A 1 115 ? 23.454 4.881 -8.016 1.00 59.00 115 ALA A C 1
ATOM 879 O O . ALA A 1 115 ? 24.058 5.872 -7.591 1.00 59.00 115 ALA A O 1
ATOM 880 N N . ALA A 1 116 ? 22.518 4.968 -8.970 1.00 54.59 116 ALA A N 1
ATOM 881 C CA . ALA A 1 116 ? 22.015 6.237 -9.499 1.00 54.59 116 ALA A CA 1
ATOM 882 C C . ALA A 1 116 ? 21.281 7.068 -8.431 1.00 54.59 116 ALA A C 1
ATOM 884 O O . ALA A 1 116 ? 21.283 8.294 -8.508 1.00 54.59 116 ALA A O 1
ATOM 885 N N . SER A 1 117 ? 20.694 6.420 -7.418 1.00 50.47 117 SER A N 1
ATOM 886 C CA . SER A 1 117 ? 20.007 7.106 -6.321 1.00 50.47 117 SER A CA 1
ATOM 887 C C . SER A 1 117 ? 20.951 7.595 -5.217 1.00 50.47 117 SER A C 1
ATOM 889 O O . SER A 1 117 ? 20.701 8.653 -4.659 1.00 50.47 117 SER A O 1
ATOM 891 N N . SER A 1 118 ? 22.064 6.901 -4.949 1.00 49.31 118 SER A N 1
ATOM 892 C CA . SER A 1 118 ? 23.011 7.247 -3.870 1.00 49.31 118 SER A CA 1
ATOM 893 C C . SER A 1 118 ? 24.129 8.221 -4.279 1.00 49.31 118 SER A C 1
ATOM 895 O O . SER A 1 118 ? 25.101 8.372 -3.545 1.00 49.31 118 SER A O 1
ATOM 897 N N . GLY A 1 119 ? 24.086 8.805 -5.485 1.00 48.47 119 GLY A N 1
ATOM 898 C CA . GLY A 1 119 ? 25.156 9.682 -6.000 1.00 48.47 119 GLY A CA 1
ATOM 899 C C . GLY A 1 119 ? 26.523 8.995 -6.184 1.00 48.47 119 GLY A C 1
ATOM 900 O O . GLY A 1 119 ? 27.502 9.635 -6.554 1.00 48.47 119 GLY A O 1
ATOM 901 N N . ARG A 1 120 ? 26.600 7.676 -5.961 1.00 46.44 120 ARG A N 1
ATOM 902 C CA . ARG A 1 120 ? 27.835 6.875 -5.890 1.00 46.44 120 ARG A CA 1
ATOM 903 C C . ARG A 1 120 ? 28.306 6.376 -7.260 1.00 46.44 120 ARG A C 1
ATOM 905 O O . ARG A 1 120 ? 29.192 5.525 -7.356 1.00 46.44 120 ARG A O 1
ATOM 912 N N . ARG A 1 121 ? 27.691 6.863 -8.340 1.00 47.31 121 ARG A N 1
ATOM 913 C CA . ARG A 1 121 ? 27.951 6.369 -9.691 1.00 47.31 121 ARG A CA 1
ATOM 914 C C . ARG A 1 121 ? 29.382 6.710 -10.114 1.00 47.31 121 ARG A C 1
ATOM 916 O O . ARG A 1 121 ? 29.791 7.869 -10.079 1.00 47.31 121 ARG A O 1
ATOM 923 N N . ARG A 1 122 ? 30.139 5.682 -10.524 1.00 43.44 122 ARG A N 1
ATOM 924 C CA . ARG A 1 122 ? 31.487 5.824 -11.096 1.00 43.44 122 ARG A CA 1
ATOM 925 C C . ARG A 1 122 ? 31.448 6.842 -12.238 1.00 43.44 122 ARG A C 1
ATOM 927 O O . ARG A 1 122 ? 30.684 6.672 -13.183 1.00 43.44 122 ARG A O 1
ATOM 934 N N . GLN A 1 123 ? 32.304 7.856 -12.156 1.00 42.22 123 GLN A N 1
ATOM 935 C CA . GLN A 1 123 ? 32.438 8.988 -13.085 1.00 42.22 123 GLN A CA 1
ATOM 936 C C . GLN A 1 123 ? 32.910 8.605 -14.510 1.00 42.22 123 GLN A C 1
ATOM 938 O O . GLN A 1 123 ? 33.345 9.470 -15.262 1.00 42.22 123 GLN A O 1
ATOM 943 N N . ASN A 1 124 ? 32.840 7.330 -14.907 1.00 41.34 124 ASN A N 1
ATOM 944 C CA . ASN A 1 124 ? 33.596 6.820 -16.056 1.00 41.34 124 ASN A CA 1
ATOM 945 C C . ASN A 1 124 ? 32.762 6.575 -17.323 1.00 41.34 124 ASN A C 1
ATOM 947 O O . ASN A 1 124 ? 33.327 6.181 -18.335 1.00 41.34 124 ASN A O 1
ATOM 951 N N . THR A 1 125 ? 31.453 6.837 -17.307 1.00 46.16 125 THR A N 1
ATOM 952 C CA . THR A 1 125 ? 30.607 6.752 -18.511 1.00 46.16 125 THR A CA 1
ATOM 953 C C . THR A 1 125 ? 29.591 7.893 -18.520 1.00 46.16 125 THR A C 1
ATOM 955 O O . THR A 1 125 ? 28.718 7.920 -17.644 1.00 46.16 125 THR A O 1
ATOM 958 N N . PRO A 1 126 ? 29.679 8.844 -19.469 1.00 46.28 126 PRO A N 1
ATOM 959 C CA . PRO A 1 126 ? 28.686 9.898 -19.618 1.00 46.28 126 PRO A CA 1
ATOM 960 C C . PRO A 1 126 ? 27.378 9.294 -20.141 1.00 46.28 126 PRO A C 1
ATOM 962 O O . PRO A 1 126 ? 27.225 9.060 -21.334 1.00 46.28 126 PRO A O 1
ATOM 965 N N . GLN A 1 127 ? 26.422 9.026 -19.248 1.00 51.97 127 GLN A N 1
ATOM 966 C CA . GLN A 1 127 ? 25.046 8.757 -19.666 1.00 51.97 127 GLN A CA 1
ATOM 967 C C . GLN A 1 127 ? 24.283 10.070 -19.889 1.00 51.97 127 GLN A C 1
ATOM 969 O O . GLN A 1 127 ? 24.503 11.035 -19.150 1.00 51.97 127 GLN A O 1
ATOM 974 N N . PRO A 1 128 ? 23.335 10.116 -20.844 1.00 56.22 128 PRO A N 1
ATOM 975 C CA . PRO A 1 128 ? 22.452 11.264 -21.006 1.00 56.22 128 PRO A CA 1
ATOM 976 C C . PRO A 1 128 ? 21.668 11.506 -19.710 1.00 56.22 128 PRO A C 1
ATOM 978 O O . PRO A 1 128 ? 21.075 10.573 -19.165 1.00 56.22 128 PRO A O 1
ATOM 981 N N . ALA A 1 129 ? 21.620 12.755 -19.236 1.00 57.00 129 ALA A N 1
ATOM 982 C CA . ALA A 1 129 ? 21.002 13.128 -17.956 1.00 57.00 129 ALA A CA 1
ATOM 983 C C . ALA A 1 129 ? 19.558 12.600 -17.770 1.00 57.00 129 ALA A C 1
ATOM 985 O O . ALA A 1 129 ? 19.160 12.265 -16.655 1.00 57.00 129 ALA A O 1
ATOM 986 N N . GLY A 1 130 ? 18.792 12.454 -18.860 1.00 59.75 130 GLY A N 1
ATOM 987 C CA . GLY A 1 130 ? 17.428 11.912 -18.831 1.00 59.75 130 GLY A CA 1
ATOM 988 C C . GLY A 1 130 ? 17.327 10.429 -18.442 1.00 59.75 130 GLY A C 1
ATOM 989 O O . GLY A 1 130 ? 16.384 10.043 -17.753 1.00 59.75 130 GLY A O 1
ATOM 990 N N . HIS A 1 131 ? 18.308 9.597 -18.809 1.00 64.06 131 HIS A N 1
ATOM 991 C CA . HIS A 1 131 ? 18.286 8.162 -18.494 1.00 64.06 131 HIS A CA 1
ATOM 992 C C . HIS A 1 131 ? 18.529 7.900 -17.004 1.00 64.06 131 HIS A C 1
ATOM 994 O O . HIS A 1 131 ? 17.848 7.069 -16.403 1.00 64.06 131 HIS A O 1
ATOM 1000 N N . ALA A 1 132 ? 19.443 8.654 -16.386 1.00 63.88 132 ALA A N 1
ATOM 1001 C CA . ALA A 1 132 ? 19.732 8.544 -14.958 1.00 63.88 132 ALA A CA 1
ATOM 1002 C C . ALA A 1 132 ? 18.520 8.936 -14.091 1.00 63.88 132 ALA A C 1
ATOM 1004 O O . ALA A 1 132 ? 18.193 8.228 -13.139 1.00 63.88 132 ALA A O 1
ATOM 1005 N N . ALA A 1 133 ? 17.809 10.009 -14.457 1.00 68.19 133 ALA A N 1
ATOM 1006 C CA . ALA A 1 133 ? 16.596 10.438 -13.759 1.00 68.19 133 ALA A CA 1
ATOM 1007 C C . ALA A 1 133 ? 15.456 9.407 -13.879 1.00 68.19 133 ALA A C 1
ATOM 1009 O O . ALA A 1 133 ? 14.795 9.086 -12.890 1.00 68.19 133 ALA A O 1
ATOM 1010 N N . SER A 1 134 ? 15.262 8.832 -15.073 1.00 74.56 134 SER A N 1
ATOM 1011 C CA . SER A 1 134 ? 14.253 7.791 -15.314 1.00 74.56 134 SER A CA 1
ATOM 1012 C C . SER A 1 134 ? 14.541 6.509 -14.517 1.00 74.56 134 SER A C 1
ATOM 1014 O O . SER A 1 134 ? 13.639 5.949 -13.887 1.00 74.56 134 SER A O 1
ATOM 1016 N N . ALA A 1 135 ? 15.809 6.085 -14.453 1.00 75.31 135 ALA A N 1
ATOM 1017 C CA . ALA A 1 135 ? 16.240 4.944 -13.643 1.00 75.31 135 ALA A CA 1
ATOM 1018 C C . ALA A 1 135 ? 16.022 5.184 -12.139 1.00 75.31 135 ALA A C 1
ATOM 1020 O O . ALA A 1 135 ? 15.508 4.308 -11.443 1.00 75.31 135 ALA A O 1
ATOM 1021 N N . GLN A 1 136 ? 16.339 6.386 -11.642 1.00 76.00 136 GLN A N 1
ATOM 1022 C CA . GLN A 1 136 ? 16.102 6.765 -10.246 1.00 76.00 136 GLN A CA 1
ATOM 1023 C C . GLN A 1 136 ? 14.605 6.741 -9.898 1.00 76.00 136 GLN A C 1
ATOM 1025 O O . GLN A 1 136 ? 14.215 6.242 -8.840 1.00 76.00 136 GLN A O 1
ATOM 1030 N N . GLN A 1 137 ? 13.742 7.246 -10.784 1.00 81.44 137 GLN A N 1
ATOM 1031 C CA . GLN A 1 137 ? 12.295 7.213 -10.573 1.00 81.44 137 GLN A CA 1
ATOM 1032 C C . GLN A 1 137 ? 11.745 5.779 -10.602 1.00 81.44 137 GLN A C 1
ATOM 1034 O O . GLN A 1 137 ? 10.928 5.421 -9.748 1.00 81.44 137 GLN A O 1
ATOM 1039 N N . ALA A 1 138 ? 12.227 4.942 -11.526 1.00 85.44 138 ALA A N 1
ATOM 1040 C CA . ALA A 1 138 ? 11.868 3.528 -11.595 1.00 85.44 138 ALA A CA 1
ATOM 1041 C C . ALA A 1 138 ? 12.297 2.773 -10.325 1.00 85.44 138 ALA A C 1
ATOM 1043 O O . ALA A 1 138 ? 11.486 2.044 -9.754 1.00 85.44 138 ALA A O 1
ATOM 1044 N N . TRP A 1 139 ? 13.513 3.013 -9.819 1.00 85.75 139 TRP A N 1
ATOM 1045 C CA . TRP A 1 139 ? 13.995 2.462 -8.547 1.00 85.75 139 TRP A CA 1
ATOM 1046 C C . TRP A 1 139 ? 13.079 2.823 -7.375 1.00 85.75 139 TRP A C 1
ATOM 1048 O O . TRP A 1 139 ? 12.629 1.940 -6.644 1.00 85.75 139 TRP A O 1
ATOM 1058 N N . ARG A 1 140 ? 12.724 4.108 -7.229 1.00 87.88 140 ARG A N 1
ATOM 1059 C CA . ARG A 1 140 ? 11.781 4.556 -6.187 1.00 87.88 140 ARG A CA 1
ATOM 1060 C C . ARG A 1 140 ? 10.443 3.826 -6.298 1.00 87.88 140 ARG A C 1
ATOM 1062 O O . ARG A 1 140 ? 9.915 3.368 -5.288 1.00 87.88 140 ARG A O 1
ATOM 1069 N N . GLY A 1 141 ? 9.923 3.676 -7.516 1.00 91.81 141 GLY A N 1
ATOM 1070 C CA . GLY A 1 141 ? 8.684 2.943 -7.777 1.00 91.81 141 GLY A CA 1
ATOM 1071 C C . GLY A 1 141 ? 8.771 1.471 -7.370 1.00 91.81 141 GLY A C 1
ATOM 1072 O O . GLY A 1 141 ? 7.872 0.969 -6.698 1.00 91.81 141 GLY A O 1
ATOM 1073 N N . VAL A 1 142 ? 9.876 0.800 -7.705 1.00 91.75 142 VAL A N 1
ATOM 1074 C CA . VAL A 1 142 ? 10.151 -0.597 -7.329 1.00 91.75 142 VAL A CA 1
ATOM 1075 C C . VAL A 1 142 ? 10.203 -0.766 -5.813 1.00 91.75 142 VAL A C 1
ATOM 1077 O O . VAL A 1 142 ? 9.571 -1.678 -5.281 1.00 91.75 142 VAL A O 1
ATOM 1080 N N . VAL A 1 143 ? 10.891 0.133 -5.106 1.00 90.56 143 VAL A N 1
ATOM 1081 C CA . VAL A 1 143 ? 10.986 0.106 -3.640 1.00 90.56 143 VAL A CA 1
ATOM 1082 C C . VAL A 1 143 ? 9.612 0.304 -2.989 1.00 90.56 143 VAL A C 1
ATOM 1084 O O . VAL A 1 143 ? 9.244 -0.461 -2.096 1.00 90.56 143 VAL A O 1
ATOM 1087 N N . ILE A 1 144 ? 8.825 1.282 -3.457 1.00 94.06 144 ILE A N 1
ATOM 1088 C CA . ILE A 1 144 ? 7.454 1.521 -2.971 1.00 94.06 144 ILE A CA 1
ATOM 1089 C C . ILE A 1 144 ? 6.584 0.275 -3.189 1.00 94.06 144 ILE A C 1
ATOM 1091 O O . ILE A 1 144 ? 5.916 -0.180 -2.259 1.00 94.06 144 ILE A O 1
ATOM 1095 N N . ALA A 1 145 ? 6.608 -0.290 -4.401 1.00 94.69 145 ALA A N 1
ATOM 1096 C CA . ALA A 1 145 ? 5.816 -1.463 -4.753 1.00 94.69 145 ALA A CA 1
ATOM 1097 C C . ALA A 1 145 ? 6.198 -2.686 -3.911 1.00 94.69 145 ALA A C 1
ATOM 1099 O O . ALA A 1 145 ? 5.311 -3.375 -3.419 1.00 94.69 145 ALA A O 1
ATOM 1100 N N . ASN A 1 146 ? 7.493 -2.925 -3.687 1.00 92.94 146 ASN A N 1
ATOM 1101 C CA . ASN A 1 146 ? 7.962 -4.032 -2.856 1.00 92.94 146 ASN A CA 1
ATOM 1102 C C . ASN A 1 146 ? 7.467 -3.924 -1.412 1.00 92.94 146 ASN A C 1
ATOM 1104 O O . ASN A 1 146 ? 6.894 -4.873 -0.886 1.00 92.94 146 ASN A O 1
ATOM 1108 N N . ARG A 1 147 ? 7.620 -2.751 -0.790 1.00 93.12 147 ARG A N 1
ATOM 1109 C CA . ARG A 1 147 ? 7.159 -2.516 0.587 1.00 93.12 147 ARG A CA 1
ATOM 1110 C C . ARG A 1 147 ? 5.647 -2.708 0.715 1.00 93.12 147 ARG A C 1
ATOM 1112 O O . ARG A 1 147 ? 5.183 -3.341 1.660 1.00 93.12 147 ARG A O 1
ATOM 1119 N N . TYR A 1 148 ? 4.878 -2.216 -0.257 1.00 94.81 148 TYR A N 1
ATOM 1120 C CA . TYR A 1 148 ? 3.428 -2.393 -0.254 1.00 94.81 148 TYR A CA 1
ATOM 1121 C C . TYR A 1 148 ? 3.002 -3.846 -0.520 1.00 94.81 148 TYR A C 1
ATOM 1123 O O . TYR A 1 148 ? 2.113 -4.352 0.155 1.00 94.81 148 TYR A O 1
ATOM 1131 N N . ALA A 1 149 ? 3.655 -4.564 -1.436 1.00 93.50 149 ALA A N 1
ATOM 1132 C CA . ALA A 1 149 ? 3.369 -5.980 -1.679 1.00 93.50 149 ALA A CA 1
ATOM 1133 C C . ALA A 1 149 ? 3.684 -6.865 -0.458 1.00 93.50 149 ALA A C 1
ATOM 1135 O O . ALA A 1 149 ? 2.952 -7.823 -0.192 1.00 93.50 149 ALA A O 1
ATOM 1136 N N . THR A 1 150 ? 4.727 -6.532 0.311 1.00 91.31 150 THR A N 1
ATOM 1137 C CA . THR A 1 150 ? 5.030 -7.180 1.598 1.00 91.31 150 THR A CA 1
ATOM 1138 C C . THR A 1 150 ? 3.887 -6.994 2.591 1.00 91.31 150 THR A C 1
ATOM 1140 O O . THR A 1 150 ? 3.398 -7.986 3.130 1.00 91.31 150 THR A O 1
ATOM 1143 N N . LEU A 1 151 ? 3.392 -5.758 2.752 1.00 92.38 151 LEU A N 1
ATOM 1144 C CA . LEU A 1 151 ? 2.204 -5.465 3.561 1.00 92.38 151 LEU A CA 1
ATOM 1145 C C . LEU A 1 151 ? 1.005 -6.325 3.128 1.00 92.38 151 LEU A C 1
ATOM 1147 O O . LEU A 1 151 ? 0.425 -7.033 3.946 1.00 92.38 151 LEU A O 1
ATOM 1151 N N . LEU A 1 152 ? 0.668 -6.318 1.833 1.00 89.94 152 LEU A N 1
ATOM 1152 C CA . LEU A 1 152 ? -0.484 -7.060 1.301 1.00 89.94 152 LEU A CA 1
ATOM 1153 C C . LEU A 1 152 ? -0.383 -8.579 1.479 1.00 89.94 152 LEU A C 1
ATOM 1155 O O . LEU A 1 152 ? -1.397 -9.275 1.451 1.00 89.94 152 LEU A O 1
ATOM 1159 N N . SER A 1 153 ? 0.831 -9.109 1.605 1.00 84.12 153 SER A N 1
ATOM 1160 C CA . SER A 1 153 ? 1.052 -10.546 1.749 1.00 84.12 153 SER A CA 1
ATOM 1161 C C . SER A 1 153 ? 0.856 -11.032 3.182 1.00 84.12 153 SER A C 1
ATOM 1163 O O . SER A 1 153 ? 0.765 -12.243 3.383 1.00 84.12 153 SER A O 1
ATOM 1165 N N . GLY A 1 154 ? 0.846 -10.126 4.170 1.00 71.62 154 GLY A N 1
ATOM 1166 C CA . GLY A 1 154 ? 0.860 -10.477 5.595 1.00 71.62 154 GLY A CA 1
ATOM 1167 C C . GLY A 1 154 ? 2.057 -11.352 5.986 1.00 71.62 154 GLY A C 1
ATOM 1168 O O . GLY A 1 154 ? 2.024 -12.040 7.003 1.00 71.62 154 GLY A O 1
ATOM 1169 N N . ARG A 1 155 ? 3.088 -11.396 5.133 1.00 60.25 155 ARG A N 1
ATOM 1170 C CA . ARG A 1 155 ? 4.320 -12.143 5.364 1.00 60.25 155 ARG A CA 1
ATOM 1171 C C . ARG A 1 155 ? 5.326 -11.204 6.007 1.00 60.25 155 ARG A C 1
ATOM 1173 O O . ARG A 1 155 ? 5.336 -10.010 5.707 1.00 60.25 155 ARG A O 1
ATOM 1180 N N . GLY A 1 156 ? 6.193 -11.791 6.832 1.00 51.62 156 GLY A N 1
ATOM 1181 C CA . GLY A 1 156 ? 7.383 -11.125 7.343 1.00 51.62 156 GLY A CA 1
ATOM 1182 C C . GLY A 1 156 ? 8.111 -10.364 6.254 1.00 51.62 156 GLY A C 1
ATOM 1183 O O . GLY A 1 156 ? 8.132 -10.822 5.108 1.00 51.62 156 GLY A O 1
ATOM 1184 N N . SER A 1 157 ? 8.690 -9.213 6.614 1.00 46.12 157 SER A N 1
ATOM 1185 C CA . SER A 1 157 ? 9.621 -8.504 5.743 1.00 46.12 157 SER A CA 1
ATOM 1186 C C . SER A 1 157 ? 10.588 -9.538 5.168 1.00 46.12 157 SER A C 1
ATOM 1188 O O . SER A 1 157 ? 11.350 -10.159 5.902 1.00 46.12 157 SER A O 1
ATOM 1190 N N . CYS A 1 158 ? 10.511 -9.811 3.865 1.00 42.94 158 CYS A N 1
ATOM 1191 C CA . CYS A 1 158 ? 11.705 -10.224 3.158 1.00 42.94 158 CYS A CA 1
ATOM 1192 C C . CYS A 1 158 ? 12.395 -8.896 2.917 1.00 42.94 158 CYS A C 1
ATOM 1194 O O . CYS A 1 158 ? 11.990 -8.200 1.974 1.00 42.94 158 CYS A O 1
ATOM 1196 N N . PRO A 1 159 ? 13.338 -8.479 3.785 1.00 45.12 159 PRO A N 1
ATOM 1197 C CA . PRO A 1 159 ? 14.056 -7.263 3.511 1.00 45.12 159 PRO A CA 1
ATOM 1198 C C . PRO A 1 159 ? 14.592 -7.416 2.086 1.00 45.12 159 PRO A C 1
ATOM 1200 O O . PRO A 1 159 ? 15.137 -8.483 1.751 1.00 45.12 159 PRO A O 1
ATOM 1203 N N . PRO A 1 160 ? 14.395 -6.417 1.205 1.00 43.78 160 PRO A N 1
ATOM 1204 C CA . PRO A 1 160 ? 15.201 -6.373 -0.003 1.00 43.78 160 PRO A CA 1
ATOM 1205 C C . PRO A 1 160 ? 16.649 -6.617 0.443 1.00 43.78 160 PRO A C 1
ATOM 1207 O O . PRO A 1 160 ? 17.008 -6.131 1.524 1.00 43.78 160 PRO A O 1
ATOM 1210 N N . PRO A 1 161 ? 17.451 -7.426 -0.286 1.00 37.69 161 PRO A N 1
ATOM 1211 C CA . PRO A 1 161 ? 18.840 -7.659 0.101 1.00 37.69 161 PRO A CA 1
ATOM 1212 C C . PRO A 1 161 ? 19.417 -6.297 0.431 1.00 37.69 161 PRO A C 1
ATOM 1214 O O . PRO A 1 161 ? 19.338 -5.445 -0.450 1.00 37.69 161 PRO A O 1
ATOM 1217 N N . LYS A 1 162 ? 19.830 -6.074 1.695 1.00 40.31 162 LYS A N 1
ATOM 1218 C CA . LYS A 1 162 ? 20.278 -4.760 2.171 1.00 40.31 162 LYS A CA 1
ATOM 1219 C C . LYS A 1 162 ? 21.227 -4.253 1.094 1.00 40.31 162 LYS A C 1
ATOM 1221 O O . LYS A 1 162 ? 22.325 -4.810 0.994 1.00 40.31 162 LYS A O 1
ATOM 1226 N N . PRO A 1 163 ? 20.836 -3.292 0.236 1.00 38.91 163 PRO A N 1
ATOM 1227 C CA . PRO A 1 163 ? 21.835 -2.682 -0.602 1.00 38.91 163 PRO A CA 1
ATOM 1228 C C . PRO A 1 163 ? 22.786 -2.076 0.420 1.00 38.91 163 PRO A C 1
ATOM 1230 O O . PRO A 1 163 ? 22.361 -1.561 1.463 1.00 38.91 163 PRO A O 1
ATOM 1233 N N . SER A 1 164 ? 24.078 -2.226 0.189 1.00 34.88 164 SER A N 1
ATOM 1234 C CA . SER A 1 164 ? 25.151 -1.830 1.102 1.00 34.88 164 SER A CA 1
ATOM 1235 C C . SER A 1 164 ? 25.189 -0.312 1.377 1.00 34.88 164 SER A C 1
ATOM 1237 O O . SER A 1 164 ? 26.227 0.236 1.731 1.00 34.88 164 SER A O 1
ATOM 1239 N N . SER A 1 165 ? 24.089 0.407 1.130 1.00 36.59 165 SER A N 1
ATOM 1240 C CA . SER A 1 165 ? 23.943 1.858 1.077 1.00 36.59 165 SER A CA 1
ATOM 1241 C C . SER A 1 165 ? 22.472 2.317 1.207 1.00 36.59 165 SER A C 1
ATOM 1243 O O . SER A 1 165 ? 22.111 3.333 0.626 1.00 36.59 165 SER A O 1
ATOM 1245 N N . LEU A 1 166 ? 21.594 1.598 1.930 1.00 35.56 166 LEU A N 1
ATOM 1246 C CA . LEU A 1 166 ? 20.279 2.154 2.328 1.00 35.56 166 LEU A CA 1
ATOM 1247 C C . LEU A 1 166 ? 20.366 3.101 3.546 1.00 35.56 166 LEU A C 1
ATOM 1249 O O . LEU A 1 166 ? 19.334 3.524 4.062 1.00 35.56 166 LEU A O 1
ATOM 1253 N N . GLU A 1 167 ? 21.571 3.545 3.923 1.00 35.88 167 GLU A N 1
ATOM 1254 C CA . GLU A 1 167 ? 21.758 4.933 4.366 1.00 35.88 167 GLU A CA 1
ATOM 1255 C C . GLU A 1 167 ? 21.455 5.852 3.171 1.00 35.88 167 GLU A C 1
ATOM 1257 O O . GLU A 1 167 ? 22.326 6.498 2.594 1.00 35.88 167 GLU A O 1
ATOM 1262 N N . VAL A 1 168 ? 20.197 5.850 2.729 1.00 41.69 168 VAL A N 1
ATOM 1263 C CA . VAL A 1 168 ? 19.676 6.920 1.894 1.00 41.69 168 VAL A CA 1
ATOM 1264 C C . VAL A 1 168 ? 19.550 8.084 2.848 1.00 41.69 168 VAL A C 1
ATOM 1266 O O . VAL A 1 168 ? 18.537 8.248 3.527 1.00 41.69 168 VAL A O 1
ATOM 1269 N N . ASP A 1 169 ? 20.666 8.795 2.942 1.00 38.75 169 ASP A N 1
ATOM 1270 C CA . ASP A 1 169 ? 20.845 10.080 3.581 1.00 38.75 169 ASP A CA 1
ATOM 1271 C C . ASP A 1 169 ? 19.556 10.898 3.428 1.00 38.75 169 ASP A C 1
ATOM 1273 O O . ASP A 1 169 ? 18.992 10.953 2.326 1.00 38.75 169 ASP A O 1
ATOM 1277 N N . GLU A 1 170 ? 19.060 11.508 4.510 1.00 42.53 170 GLU A N 1
ATOM 1278 C CA . GLU A 1 170 ? 17.851 12.353 4.495 1.00 42.53 170 GLU A CA 1
ATOM 1279 C C . GLU A 1 170 ? 17.924 13.432 3.395 1.00 42.53 170 GLU A C 1
ATOM 1281 O O . GLU A 1 170 ? 16.900 13.869 2.866 1.00 42.53 170 GLU A O 1
ATOM 1286 N N . HIS A 1 171 ? 19.142 13.774 2.967 1.00 41.34 171 HIS A N 1
ATOM 1287 C CA . HIS A 1 171 ? 19.463 14.678 1.869 1.00 41.34 171 HIS A CA 1
ATOM 1288 C C . HIS A 1 171 ? 19.142 14.147 0.455 1.00 41.34 171 HIS A C 1
ATOM 1290 O O . HIS A 1 171 ? 18.973 14.936 -0.475 1.00 41.34 171 HIS A O 1
ATOM 1296 N N . THR A 1 172 ? 18.980 12.835 0.262 1.00 45.28 172 THR A N 1
ATOM 1297 C CA . THR A 1 172 ? 18.791 12.206 -1.063 1.00 45.28 172 THR A CA 1
ATOM 1298 C C . THR A 1 172 ? 17.356 12.332 -1.591 1.00 45.28 172 THR A C 1
ATOM 1300 O O . THR A 1 172 ? 17.108 12.219 -2.792 1.00 45.28 172 THR A O 1
ATOM 1303 N N . PHE A 1 173 ? 16.385 12.602 -0.713 1.00 47.69 173 PHE A N 1
ATOM 1304 C CA . PHE A 1 173 ? 14.982 12.790 -1.101 1.00 47.69 173 PHE A CA 1
ATOM 1305 C C . PHE A 1 173 ? 14.618 14.247 -1.430 1.00 47.69 173 PHE A C 1
ATOM 1307 O O . PHE A 1 173 ? 13.441 14.558 -1.594 1.00 47.69 173 PHE A O 1
ATOM 1314 N N . GLY A 1 174 ? 15.615 15.126 -1.591 1.00 44.03 174 GLY A N 1
ATOM 1315 C CA . GLY A 1 174 ? 15.424 16.459 -2.172 1.00 44.03 174 GLY A CA 1
ATOM 1316 C C . GLY A 1 174 ? 14.783 17.489 -1.241 1.00 44.03 174 GLY A C 1
ATOM 1317 O O . GLY A 1 174 ? 14.336 18.535 -1.707 1.00 44.03 174 GLY A O 1
ATOM 1318 N N . LEU A 1 175 ? 14.747 17.227 0.066 1.00 44.66 175 LEU A N 1
ATOM 1319 C CA . LEU A 1 175 ? 14.327 18.218 1.049 1.00 44.66 175 LEU A CA 1
ATOM 1320 C C . LEU A 1 175 ? 15.479 19.191 1.301 1.00 44.66 175 LEU A C 1
ATOM 1322 O O . LEU A 1 175 ? 16.304 18.998 2.191 1.00 44.66 175 LEU A O 1
ATOM 1326 N N . ASN A 1 176 ? 15.532 20.263 0.515 1.00 47.09 176 ASN A N 1
ATOM 1327 C CA . ASN A 1 176 ? 16.253 21.450 0.952 1.00 47.09 176 ASN A CA 1
ATOM 1328 C C . ASN A 1 176 ? 15.548 22.008 2.199 1.00 47.09 176 ASN A C 1
ATOM 1330 O O . ASN A 1 176 ? 14.321 21.988 2.298 1.00 47.09 176 ASN A O 1
ATOM 1334 N N . VAL A 1 177 ? 16.306 22.585 3.130 1.00 48.50 177 VAL A N 1
ATOM 1335 C CA . VAL A 1 177 ? 15.787 23.201 4.374 1.00 48.50 177 VAL A CA 1
ATOM 1336 C C . VAL A 1 177 ? 14.745 24.315 4.105 1.00 48.50 177 VAL A C 1
ATOM 1338 O O . VAL A 1 177 ? 14.045 24.757 5.010 1.00 48.50 177 VAL A O 1
ATOM 1341 N N . HIS A 1 178 ? 14.583 24.735 2.844 1.00 49.72 178 HIS A N 1
ATOM 1342 C CA . HIS A 1 178 ? 13.658 25.777 2.391 1.00 49.72 178 HIS A CA 1
ATOM 1343 C C . HIS A 1 178 ? 12.435 25.279 1.597 1.00 49.72 178 HIS A C 1
ATOM 1345 O O . HIS A 1 178 ? 11.625 26.106 1.182 1.00 49.72 178 HIS A O 1
ATOM 1351 N N . THR A 1 179 ? 12.280 23.973 1.350 1.00 56.91 179 THR A N 1
ATOM 1352 C CA . THR A 1 179 ? 11.109 23.457 0.612 1.00 56.91 179 THR A CA 1
ATOM 1353 C C . THR A 1 179 ? 9.869 23.424 1.500 1.00 56.91 179 THR A C 1
ATOM 1355 O O . THR A 1 179 ? 9.870 22.791 2.554 1.00 56.91 179 THR A O 1
ATOM 1358 N N . THR A 1 180 ? 8.788 24.077 1.072 1.00 62.72 180 THR A N 1
ATOM 1359 C CA . THR A 1 180 ? 7.502 23.991 1.776 1.00 62.72 180 THR A CA 1
ATOM 1360 C C . THR A 1 180 ? 6.803 22.658 1.466 1.00 62.72 180 THR A C 1
ATOM 1362 O O . THR A 1 180 ? 6.975 22.118 0.370 1.00 62.72 180 THR A O 1
ATOM 1365 N N . PRO A 1 181 ? 5.966 22.109 2.370 1.00 61.47 181 PRO A N 1
ATOM 1366 C CA . PRO A 1 181 ? 5.251 20.845 2.137 1.00 61.47 181 PRO A CA 1
ATOM 1367 C C . PRO A 1 181 ? 4.435 20.809 0.833 1.00 61.47 181 PRO A C 1
ATOM 1369 O O . PRO A 1 181 ? 4.343 19.772 0.172 1.00 61.47 181 PRO A O 1
ATOM 1372 N N . SER A 1 182 ? 3.898 21.960 0.416 1.00 63.53 182 SER A N 1
ATOM 1373 C CA . SER A 1 182 ? 3.155 22.131 -0.836 1.00 63.53 182 SER A CA 1
ATOM 1374 C C . SER A 1 182 ? 4.014 21.961 -2.096 1.00 63.53 182 SER A C 1
ATOM 1376 O O . SER A 1 182 ? 3.470 21.644 -3.147 1.00 63.53 182 SER A O 1
ATOM 1378 N N . GLN A 1 183 ? 5.335 22.150 -2.006 1.00 66.19 183 GLN A N 1
ATOM 1379 C CA . GLN A 1 183 ? 6.278 22.015 -3.127 1.00 66.19 183 GLN A CA 1
ATOM 1380 C C . GLN A 1 183 ? 6.758 20.573 -3.343 1.00 66.19 183 GLN A C 1
ATOM 1382 O O . GLN A 1 183 ? 7.339 20.271 -4.383 1.00 66.19 183 GLN A O 1
ATOM 1387 N N . ILE A 1 184 ? 6.519 19.679 -2.380 1.00 77.31 184 ILE A N 1
ATOM 1388 C CA . ILE A 1 184 ? 6.916 18.272 -2.477 1.00 77.31 184 ILE A CA 1
ATOM 1389 C C . ILE A 1 184 ? 5.907 17.537 -3.356 1.00 77.31 184 ILE A C 1
ATOM 1391 O O . ILE A 1 184 ? 4.718 17.497 -3.027 1.00 77.31 184 ILE A O 1
ATOM 1395 N N . ASP A 1 185 ? 6.382 16.927 -4.440 1.00 83.12 185 ASP A N 1
ATOM 1396 C CA . ASP A 1 185 ? 5.543 16.191 -5.381 1.00 83.12 185 ASP A CA 1
ATOM 1397 C C . ASP A 1 185 ? 4.915 14.929 -4.751 1.00 83.12 185 ASP A C 1
ATOM 1399 O O . ASP A 1 185 ? 5.422 14.349 -3.784 1.00 83.12 185 ASP A O 1
ATOM 1403 N N . SER A 1 186 ? 3.786 14.482 -5.308 1.00 84.75 186 SER A N 1
ATOM 1404 C CA . SER A 1 186 ? 3.000 13.363 -4.769 1.00 84.75 186 SER A CA 1
ATOM 1405 C C . SER A 1 186 ? 3.758 12.033 -4.752 1.00 84.75 186 SER A C 1
ATOM 1407 O O . SER A 1 186 ? 3.557 11.222 -3.842 1.00 84.75 186 SER A O 1
ATOM 1409 N N . PHE A 1 187 ? 4.660 11.811 -5.711 1.00 85.88 187 PHE A N 1
ATOM 1410 C CA . PHE A 1 187 ? 5.483 10.609 -5.773 1.00 85.88 187 PHE A CA 1
ATOM 1411 C C . PHE A 1 187 ? 6.563 10.625 -4.685 1.00 85.88 187 PHE A C 1
ATOM 1413 O O . PHE A 1 187 ? 6.823 9.596 -4.057 1.00 85.88 187 PHE A O 1
ATOM 1420 N N . THR A 1 188 ? 7.119 11.795 -4.368 1.00 86.50 188 THR A N 1
ATOM 1421 C CA . THR A 1 188 ? 8.030 11.962 -3.232 1.00 86.50 188 THR A CA 1
ATOM 1422 C C . THR A 1 188 ? 7.342 11.779 -1.891 1.00 86.50 188 THR A C 1
ATOM 1424 O O . THR A 1 188 ? 7.854 11.037 -1.048 1.00 86.50 188 THR A O 1
ATOM 1427 N N . ARG A 1 189 ? 6.134 12.323 -1.714 1.00 89.31 189 ARG A N 1
ATOM 1428 C CA . ARG A 1 189 ? 5.313 12.033 -0.524 1.00 89.31 189 ARG A CA 1
ATOM 1429 C C . ARG A 1 189 ? 5.049 10.533 -0.380 1.00 89.31 189 ARG A C 1
ATOM 1431 O O . ARG A 1 189 ? 5.184 9.987 0.712 1.00 89.31 189 ARG A O 1
ATOM 1438 N N . LEU A 1 190 ? 4.726 9.846 -1.478 1.00 91.81 190 LEU A N 1
ATOM 1439 C CA . LEU A 1 190 ? 4.503 8.398 -1.477 1.00 91.81 190 LEU A CA 1
ATOM 1440 C C . LEU A 1 190 ? 5.773 7.615 -1.114 1.00 91.81 190 LEU A C 1
ATOM 1442 O O . LEU A 1 190 ? 5.701 6.661 -0.340 1.00 91.81 190 LEU A O 1
ATOM 1446 N N . ALA A 1 191 ? 6.939 8.031 -1.613 1.00 89.31 191 ALA A N 1
ATOM 1447 C CA . ALA A 1 191 ? 8.217 7.430 -1.242 1.00 89.31 191 ALA A CA 1
ATOM 1448 C C . ALA A 1 191 ? 8.479 7.546 0.270 1.00 89.31 191 ALA A C 1
ATOM 1450 O O . ALA A 1 191 ? 8.814 6.543 0.905 1.00 89.31 191 ALA A O 1
ATOM 1451 N N . HIS A 1 192 ? 8.253 8.724 0.864 1.00 89.31 192 HIS A N 1
ATOM 1452 C CA . HIS A 1 192 ? 8.372 8.926 2.312 1.00 89.31 192 HIS A CA 1
ATOM 1453 C C . HIS A 1 192 ? 7.378 8.072 3.106 1.00 89.31 192 HIS A C 1
ATOM 1455 O O . HIS A 1 192 ? 7.785 7.387 4.044 1.00 89.31 192 HIS A O 1
ATOM 1461 N N . ALA A 1 193 ? 6.107 8.034 2.695 1.00 94.25 193 ALA A N 1
ATOM 1462 C CA . ALA A 1 193 ? 5.101 7.174 3.316 1.00 94.25 193 ALA A CA 1
ATOM 1463 C C . ALA A 1 193 ? 5.493 5.688 3.249 1.00 94.25 193 ALA A C 1
ATOM 1465 O O . ALA A 1 193 ? 5.336 4.959 4.226 1.00 94.25 193 ALA A O 1
ATOM 1466 N N . SER A 1 194 ? 6.068 5.236 2.127 1.00 94.44 194 SER A N 1
ATOM 1467 C CA . SER A 1 194 ? 6.544 3.855 1.995 1.00 94.44 194 SER A CA 1
ATOM 1468 C C . SER A 1 194 ? 7.701 3.535 2.946 1.00 94.44 194 SER A C 1
ATOM 1470 O O . SER A 1 194 ? 7.792 2.414 3.429 1.00 94.44 194 SER A O 1
ATOM 1472 N N . ARG A 1 195 ? 8.573 4.504 3.257 1.00 92.19 195 ARG A N 1
ATOM 1473 C CA . ARG A 1 195 ? 9.664 4.311 4.226 1.00 92.19 195 ARG A CA 1
ATOM 1474 C C . ARG A 1 195 ? 9.120 4.121 5.641 1.00 92.19 195 ARG A C 1
ATOM 1476 O O . ARG A 1 195 ? 9.598 3.248 6.353 1.00 92.19 195 ARG A O 1
ATOM 1483 N N . LEU A 1 196 ? 8.094 4.882 6.024 1.00 94.44 196 LEU A N 1
ATOM 1484 C CA . LEU A 1 196 ? 7.394 4.664 7.295 1.00 94.44 196 LEU A CA 1
ATOM 1485 C C . LEU A 1 196 ? 6.761 3.268 7.344 1.00 94.44 196 LEU A C 1
ATOM 1487 O O . LEU A 1 196 ? 6.859 2.588 8.360 1.00 94.44 196 LEU A O 1
ATOM 1491 N N . LEU A 1 197 ? 6.174 2.809 6.232 1.00 95.25 197 LEU A N 1
ATOM 1492 C CA . LEU A 1 197 ? 5.666 1.440 6.126 1.00 95.25 197 LEU A CA 1
ATOM 1493 C C . LEU A 1 197 ? 6.774 0.397 6.326 1.00 95.25 197 LEU A C 1
ATOM 1495 O O . LEU A 1 197 ? 6.561 -0.571 7.041 1.00 95.25 197 LEU A O 1
ATOM 1499 N N . GLU A 1 198 ? 7.954 0.583 5.739 1.00 92.50 198 GLU A N 1
ATOM 1500 C CA . GLU A 1 198 ? 9.093 -0.318 5.961 1.00 92.50 198 GLU A CA 1
ATOM 1501 C C . GLU A 1 198 ? 9.522 -0.368 7.430 1.00 92.50 198 GLU A C 1
ATOM 1503 O O . GLU A 1 198 ? 9.744 -1.459 7.946 1.00 92.50 198 GLU A O 1
ATOM 1508 N N . GLN A 1 199 ? 9.578 0.777 8.117 1.00 92.75 199 GLN A N 1
ATOM 1509 C CA . GLN A 1 199 ? 9.889 0.822 9.550 1.00 92.75 199 GLN A CA 1
ATOM 1510 C C . GLN A 1 199 ? 8.848 0.064 10.379 1.00 92.75 199 GLN A C 1
ATOM 1512 O O . GLN A 1 199 ? 9.218 -0.704 11.261 1.00 92.75 199 GLN A O 1
ATOM 1517 N N . VAL A 1 200 ? 7.557 0.213 10.060 1.00 93.81 200 VAL A N 1
ATOM 1518 C CA . VAL A 1 200 ? 6.491 -0.581 10.689 1.00 93.81 200 VAL A CA 1
ATOM 1519 C C . VAL A 1 200 ? 6.680 -2.071 10.414 1.00 93.81 200 VAL A C 1
ATOM 1521 O O . VAL A 1 200 ? 6.636 -2.872 11.340 1.00 93.81 200 VAL A O 1
ATOM 1524 N N . LEU A 1 201 ? 6.909 -2.456 9.156 1.00 91.69 201 LEU A N 1
ATOM 1525 C CA . LEU A 1 201 ? 7.084 -3.858 8.775 1.00 91.69 201 LEU A CA 1
ATOM 1526 C C . LEU A 1 201 ? 8.316 -4.488 9.436 1.00 91.69 201 LEU A C 1
ATOM 1528 O O . LEU A 1 201 ? 8.268 -5.670 9.764 1.00 91.69 201 LEU A O 1
ATOM 1532 N N . ALA A 1 202 ? 9.397 -3.730 9.628 1.00 90.06 202 ALA A N 1
ATOM 1533 C CA . ALA A 1 202 ? 10.561 -4.172 10.388 1.00 90.06 202 ALA A CA 1
ATOM 1534 C C . ALA A 1 202 ? 10.205 -4.328 11.871 1.00 90.06 202 ALA A C 1
ATOM 1536 O O . ALA A 1 202 ? 10.404 -5.403 12.426 1.00 90.06 202 ALA A O 1
ATOM 1537 N N . HIS A 1 203 ? 9.577 -3.318 12.479 1.00 90.12 203 HIS A N 1
ATOM 1538 C CA . HIS A 1 203 ? 9.175 -3.349 13.884 1.00 90.12 203 HIS A CA 1
ATOM 1539 C C . HIS A 1 203 ? 8.295 -4.564 14.223 1.00 90.12 203 HIS A C 1
ATOM 1541 O O . HIS A 1 203 ? 8.556 -5.255 15.202 1.00 90.12 203 HIS A O 1
ATOM 1547 N N . ILE A 1 204 ? 7.285 -4.876 13.402 1.00 89.31 204 ILE A N 1
ATOM 1548 C CA . ILE A 1 204 ? 6.343 -5.975 13.689 1.00 89.31 204 ILE A CA 1
ATOM 1549 C C . ILE A 1 204 ? 6.931 -7.378 13.453 1.00 89.31 204 ILE A C 1
ATOM 1551 O O . ILE A 1 204 ? 6.409 -8.350 13.994 1.00 89.31 204 ILE A O 1
ATOM 1555 N N . HIS A 1 205 ? 7.979 -7.512 12.631 1.00 85.19 205 HIS A N 1
ATOM 1556 C CA . HIS A 1 205 ? 8.536 -8.818 12.245 1.00 85.19 205 HIS A CA 1
ATOM 1557 C C . HIS A 1 205 ? 9.925 -9.102 12.823 1.00 85.19 205 HIS A C 1
ATOM 1559 O O . HIS A 1 205 ? 10.318 -10.263 12.909 1.00 85.19 205 HIS A O 1
ATOM 1565 N N . GLU A 1 206 ? 10.663 -8.068 13.219 1.00 85.06 206 GLU A N 1
ATOM 1566 C CA . GLU A 1 206 ? 12.036 -8.141 13.725 1.00 85.06 206 GLU A CA 1
ATOM 1567 C C . GLU A 1 206 ? 12.113 -7.634 15.178 1.00 85.06 206 GLU A C 1
ATOM 1569 O O . GLU A 1 206 ? 13.099 -7.025 15.589 1.00 85.06 206 GLU A O 1
ATOM 1574 N N . THR A 1 207 ? 11.067 -7.881 15.981 1.00 80.94 207 THR A N 1
ATOM 1575 C CA . THR A 1 207 ? 11.025 -7.451 17.386 1.00 80.94 207 THR A CA 1
ATOM 1576 C C . THR A 1 207 ? 12.186 -8.020 18.192 1.00 80.94 207 THR A C 1
ATOM 1578 O O . THR A 1 207 ? 12.453 -9.225 18.168 1.00 80.94 207 THR A O 1
ATOM 1581 N N . THR A 1 208 ? 12.818 -7.165 18.989 1.00 84.69 208 THR A N 1
ATOM 1582 C CA . THR A 1 208 ? 13.902 -7.563 19.893 1.00 84.69 208 THR A CA 1
ATOM 1583 C C . THR A 1 208 ? 13.348 -8.146 21.203 1.00 84.69 208 THR A C 1
ATOM 1585 O O . THR A 1 208 ? 12.183 -7.915 21.533 1.00 84.69 208 THR A O 1
ATOM 1588 N N . PRO A 1 209 ? 14.155 -8.852 22.018 1.00 82.88 209 PRO A N 1
ATOM 1589 C CA . PRO A 1 209 ? 13.743 -9.236 23.372 1.00 82.88 209 PRO A CA 1
ATOM 1590 C C . PRO A 1 209 ? 13.623 -8.041 24.342 1.00 82.88 209 PRO A C 1
ATOM 1592 O O . PRO A 1 209 ? 13.119 -8.204 25.450 1.00 82.88 209 PRO A O 1
ATOM 1595 N N . HIS A 1 210 ? 14.080 -6.841 23.963 1.00 86.31 210 HIS A N 1
ATOM 1596 C CA . HIS A 1 210 ? 14.047 -5.653 24.815 1.00 86.31 210 HIS A CA 1
ATOM 1597 C C . HIS A 1 210 ? 12.730 -4.884 24.639 1.00 86.31 210 HIS A C 1
ATOM 1599 O O . HIS A 1 210 ? 12.591 -4.028 23.768 1.00 86.31 210 HIS A O 1
ATOM 1605 N N . HIS A 1 211 ? 11.757 -5.175 25.501 1.00 83.94 211 HIS A N 1
ATOM 1606 C CA . HIS A 1 211 ? 10.407 -4.603 25.444 1.00 83.94 211 HIS A CA 1
ATOM 1607 C C . HIS A 1 211 ? 10.367 -3.068 25.495 1.00 83.94 211 HIS A C 1
ATOM 1609 O O . HIS A 1 211 ? 9.663 -2.451 24.700 1.00 83.94 211 HIS A O 1
ATOM 1615 N N . GLU A 1 212 ? 11.162 -2.439 26.364 1.00 85.50 212 GLU A N 1
ATOM 1616 C CA . GLU A 1 212 ? 11.244 -0.973 26.458 1.00 85.50 212 GLU A CA 1
ATOM 1617 C C . GLU A 1 212 ? 11.734 -0.336 25.152 1.00 85.50 212 GLU A C 1
ATOM 1619 O O . GLU A 1 212 ? 11.201 0.688 24.720 1.00 85.50 212 GLU A O 1
ATOM 1624 N N . PHE A 1 213 ? 12.706 -0.975 24.490 1.00 89.19 213 PHE A N 1
ATOM 1625 C CA . PHE A 1 213 ? 13.221 -0.527 23.199 1.00 89.19 213 PHE A CA 1
ATOM 1626 C C . PHE A 1 213 ? 12.140 -0.612 22.120 1.00 89.19 213 PHE A C 1
ATOM 1628 O O . PHE A 1 213 ? 11.891 0.375 21.432 1.00 89.19 213 PHE A O 1
ATOM 1635 N N . ASN A 1 214 ? 11.451 -1.754 22.019 1.00 88.38 214 ASN A N 1
ATOM 1636 C CA . ASN A 1 214 ? 10.379 -1.939 21.039 1.00 88.38 214 ASN A CA 1
ATOM 1637 C C . ASN A 1 214 ? 9.241 -0.921 21.263 1.00 88.38 214 ASN A C 1
ATOM 1639 O O . ASN A 1 214 ? 8.742 -0.327 20.311 1.00 88.38 214 ASN A O 1
ATOM 1643 N N . THR A 1 215 ? 8.851 -0.662 22.514 1.00 88.69 215 THR A N 1
ATOM 1644 C CA . THR A 1 215 ? 7.812 0.332 22.837 1.00 88.69 215 THR A CA 1
ATOM 1645 C C . THR A 1 215 ? 8.241 1.749 22.451 1.00 88.69 215 THR A C 1
ATOM 1647 O O . THR A 1 215 ? 7.462 2.492 21.848 1.00 88.69 215 THR A O 1
ATOM 1650 N N . ALA A 1 216 ? 9.486 2.129 22.752 1.00 90.50 216 ALA A N 1
ATOM 1651 C CA . ALA A 1 216 ? 10.027 3.429 22.364 1.00 90.50 216 ALA A CA 1
ATOM 1652 C C . ALA A 1 216 ? 10.110 3.582 20.836 1.00 90.50 216 ALA A C 1
ATOM 1654 O O . ALA A 1 216 ? 9.749 4.634 20.304 1.00 90.50 216 ALA A O 1
ATOM 1655 N N . GLU A 1 217 ? 10.535 2.534 20.128 1.00 92.19 217 GLU A N 1
ATOM 1656 C CA . GLU A 1 217 ? 10.573 2.488 18.666 1.00 92.19 217 GLU A CA 1
ATOM 1657 C C . GLU A 1 217 ? 9.173 2.679 18.066 1.00 92.19 217 GLU A C 1
ATOM 1659 O O . GLU A 1 217 ? 8.981 3.568 17.232 1.00 92.19 217 GLU A O 1
ATOM 1664 N N . ALA A 1 218 ? 8.176 1.925 18.543 1.00 92.38 218 ALA A N 1
ATOM 1665 C CA . ALA A 1 218 ? 6.798 2.045 18.077 1.00 92.38 218 ALA A CA 1
ATOM 1666 C C . ALA A 1 218 ? 6.251 3.464 18.266 1.00 92.38 218 ALA A C 1
ATOM 1668 O O . ALA A 1 218 ? 5.660 4.037 17.346 1.00 92.38 218 ALA A O 1
ATOM 1669 N N . PHE A 1 219 ? 6.502 4.066 19.433 1.00 91.88 219 PHE A N 1
ATOM 1670 C CA . PHE A 1 219 ? 6.086 5.434 19.721 1.00 91.88 219 PHE A CA 1
ATOM 1671 C C . PHE A 1 219 ? 6.710 6.446 18.752 1.00 91.88 219 PHE A C 1
ATOM 1673 O O . PHE A 1 219 ? 6.008 7.327 18.252 1.00 91.88 219 PHE A O 1
ATOM 1680 N N . GLN A 1 220 ? 8.006 6.318 18.442 1.00 94.31 220 GLN A N 1
ATOM 1681 C CA . GLN A 1 220 ? 8.658 7.203 17.472 1.00 94.31 220 GLN A CA 1
ATOM 1682 C C . GLN A 1 220 ? 8.081 7.026 16.067 1.00 94.31 220 GLN A C 1
ATOM 1684 O O . GLN A 1 220 ? 7.748 8.023 15.429 1.00 94.31 220 GLN A O 1
ATOM 1689 N N . ILE A 1 221 ? 7.886 5.786 15.608 1.00 94.06 221 ILE A N 1
ATOM 1690 C CA . ILE A 1 221 ? 7.297 5.509 14.290 1.00 94.06 221 ILE A CA 1
ATOM 1691 C C . ILE A 1 221 ? 5.896 6.132 14.182 1.00 94.06 221 ILE A C 1
ATOM 1693 O O . ILE A 1 221 ? 5.612 6.854 13.223 1.00 94.06 221 ILE A O 1
ATOM 1697 N N . ILE A 1 222 ? 5.035 5.917 15.183 1.00 94.62 222 ILE A N 1
ATOM 1698 C CA . ILE A 1 222 ? 3.670 6.468 15.229 1.00 94.62 222 ILE A CA 1
ATOM 1699 C C . ILE A 1 222 ? 3.687 8.000 15.254 1.00 94.62 222 ILE A C 1
ATOM 1701 O O . ILE A 1 222 ? 2.911 8.642 14.537 1.00 94.62 222 ILE A O 1
ATOM 1705 N N . LYS A 1 223 ? 4.583 8.602 16.044 1.00 94.19 223 LYS A N 1
ATOM 1706 C CA . LYS A 1 223 ? 4.740 10.058 16.125 1.00 94.19 223 LYS A CA 1
ATOM 1707 C C . LYS A 1 223 ? 5.151 10.642 14.774 1.00 94.19 223 LYS A C 1
ATOM 1709 O O . LYS A 1 223 ? 4.531 11.602 14.315 1.00 94.19 223 LYS A O 1
ATOM 1714 N N . THR A 1 224 ? 6.151 10.058 14.115 1.00 95.00 224 THR A N 1
ATOM 1715 C CA . THR A 1 224 ? 6.611 10.505 12.794 1.00 95.00 224 THR A CA 1
ATOM 1716 C C . THR A 1 224 ? 5.526 10.329 11.734 1.00 95.00 224 THR A C 1
ATOM 1718 O O . THR A 1 224 ? 5.317 11.231 10.926 1.00 95.00 224 THR A O 1
ATOM 1721 N N . ALA A 1 225 ? 4.792 9.213 11.749 1.00 93.44 225 ALA A N 1
ATOM 1722 C CA . ALA A 1 225 ? 3.701 8.972 10.809 1.00 93.44 225 ALA A CA 1
ATOM 1723 C C . ALA A 1 225 ? 2.529 9.946 11.002 1.00 93.44 225 ALA A C 1
ATOM 1725 O O . ALA A 1 225 ? 2.011 10.493 10.030 1.00 93.44 225 ALA A O 1
ATOM 1726 N N . THR A 1 226 ? 2.155 10.235 12.250 1.00 91.00 226 THR A N 1
ATOM 1727 C CA . THR A 1 226 ? 1.126 11.236 12.565 1.00 91.00 226 THR A CA 1
ATOM 1728 C C . THR A 1 226 ? 1.551 12.632 12.107 1.00 91.00 226 THR A C 1
ATOM 1730 O O . THR A 1 226 ? 0.780 13.317 11.437 1.00 91.00 226 THR A O 1
ATOM 1733 N N . ALA A 1 227 ? 2.798 13.033 12.380 1.00 91.00 227 ALA A N 1
ATOM 1734 C CA . ALA A 1 227 ? 3.337 14.317 11.928 1.00 91.00 227 ALA A CA 1
ATOM 1735 C C . ALA A 1 227 ? 3.389 14.420 10.394 1.00 91.00 227 ALA A C 1
ATOM 1737 O O . ALA A 1 227 ? 3.050 15.462 9.830 1.00 91.00 227 ALA A O 1
ATOM 1738 N N . PHE A 1 228 ? 3.761 13.333 9.706 1.00 91.06 228 PHE A N 1
ATOM 1739 C CA . PHE A 1 228 ? 3.706 13.242 8.247 1.00 91.06 228 PHE A CA 1
ATOM 1740 C C . PHE A 1 228 ? 2.277 13.468 7.741 1.00 91.06 228 PHE A C 1
ATOM 1742 O O . PHE A 1 228 ? 2.056 14.323 6.885 1.00 91.06 228 PHE A O 1
ATOM 1749 N N . MET A 1 229 ? 1.297 12.751 8.299 1.00 89.19 229 MET A N 1
ATOM 1750 C CA . MET A 1 229 ? -0.102 12.901 7.905 1.00 89.19 229 MET A CA 1
ATOM 1751 C C . MET A 1 229 ? -0.598 14.329 8.124 1.00 89.19 229 MET A C 1
ATOM 1753 O O . MET A 1 229 ? -1.185 14.888 7.208 1.00 89.19 229 MET A O 1
ATOM 1757 N N . GLN A 1 230 ? -0.313 14.951 9.269 1.00 87.44 230 GLN A N 1
ATOM 1758 C CA . GLN A 1 230 ? -0.699 16.340 9.551 1.00 87.44 230 GLN A CA 1
ATOM 1759 C C . GLN A 1 230 ? -0.077 17.324 8.551 1.00 87.44 230 GLN A C 1
ATOM 1761 O O . GLN A 1 230 ? -0.785 18.132 7.959 1.00 87.44 230 GLN A O 1
ATOM 1766 N N . THR A 1 231 ? 1.224 17.188 8.287 1.00 85.25 231 THR A N 1
ATOM 1767 C CA . THR A 1 231 ? 1.977 18.057 7.365 1.00 85.25 231 THR A CA 1
ATOM 1768 C C . THR A 1 231 ? 1.417 18.035 5.940 1.00 85.25 231 THR A C 1
ATOM 1770 O O . THR A 1 231 ? 1.446 19.048 5.244 1.00 85.25 231 THR A O 1
ATOM 1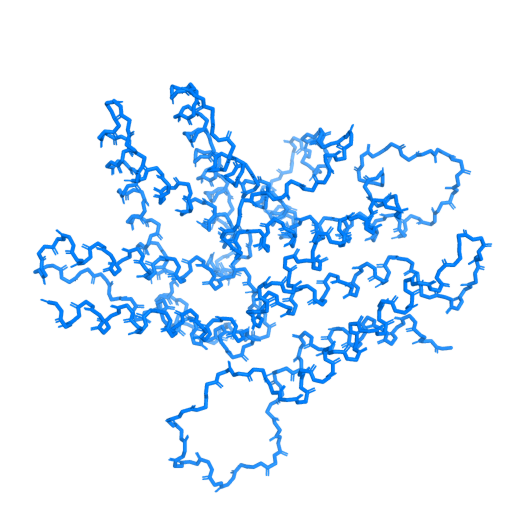773 N N . PHE A 1 232 ? 0.912 16.882 5.491 1.00 80.62 232 PHE A N 1
ATOM 1774 C CA . PHE A 1 232 ? 0.397 16.694 4.132 1.00 80.62 232 PHE A CA 1
ATOM 1775 C C . PHE A 1 232 ? -1.135 16.607 4.049 1.00 80.62 232 PHE A C 1
ATOM 1777 O O . PHE A 1 232 ? -1.657 16.341 2.965 1.00 80.62 232 PHE A O 1
ATOM 1784 N N . SER A 1 233 ? -1.852 16.840 5.155 1.00 75.50 233 SER A N 1
ATOM 1785 C CA . SER A 1 233 ? -3.323 16.896 5.177 1.00 75.50 233 SER A CA 1
ATOM 1786 C C . SER A 1 233 ? -3.877 18.252 4.733 1.00 75.50 233 SER A C 1
ATOM 1788 O O . SER A 1 233 ? -4.975 18.283 4.188 1.00 75.50 233 SER A O 1
ATOM 1790 N N . ASP A 1 234 ? -3.106 19.335 4.884 1.00 57.31 234 ASP A N 1
ATOM 1791 C CA . ASP A 1 234 ? -3.470 20.715 4.497 1.00 57.31 234 ASP A CA 1
ATOM 1792 C C . ASP A 1 234 ? -3.274 21.018 2.991 1.00 57.31 234 ASP A C 1
ATOM 1794 O O . ASP A 1 234 ? -3.177 22.171 2.569 1.00 57.31 234 ASP A O 1
ATOM 1798 N N . GLY A 1 235 ? -3.184 19.978 2.156 1.00 55.47 235 GLY A N 1
ATOM 1799 C CA . GLY A 1 235 ? -3.158 20.123 0.698 1.00 55.47 235 GLY A CA 1
ATOM 1800 C C . GLY A 1 235 ? -4.492 20.618 0.126 1.00 55.47 235 GLY A C 1
ATOM 1801 O O . GLY A 1 235 ? -5.515 20.570 0.802 1.00 55.47 235 GLY A O 1
ATOM 1802 N N . ASP A 1 236 ? -4.447 21.096 -1.125 1.00 49.56 236 ASP A N 1
ATOM 1803 C CA . ASP A 1 236 ? -5.555 21.661 -1.916 1.00 49.56 236 ASP A CA 1
ATOM 1804 C C . ASP A 1 236 ? -6.943 21.099 -1.522 1.00 49.56 236 ASP A C 1
ATOM 1806 O O . ASP A 1 236 ? -7.129 19.881 -1.575 1.00 49.56 236 ASP A O 1
ATOM 1810 N N . PRO A 1 237 ? -7.940 21.938 -1.168 1.00 48.22 237 PRO A N 1
ATOM 1811 C CA . PRO A 1 237 ? -9.298 21.491 -0.833 1.00 48.22 237 PRO A CA 1
ATOM 1812 C C . PRO A 1 237 ? -9.976 20.641 -1.926 1.00 48.22 237 PRO A C 1
ATOM 1814 O O . PRO A 1 237 ? -10.999 20.008 -1.650 1.00 48.22 237 PRO A O 1
ATOM 1817 N N . ALA A 1 238 ? -9.427 20.609 -3.146 1.00 48.50 238 ALA A N 1
ATOM 1818 C CA . ALA A 1 238 ? -9.839 19.714 -4.224 1.00 48.50 238 ALA A CA 1
ATOM 1819 C C . ALA A 1 238 ? -9.330 18.259 -4.085 1.00 48.50 238 ALA A C 1
ATOM 1821 O O . ALA A 1 238 ? -9.969 17.337 -4.605 1.00 48.50 238 ALA A O 1
ATOM 1822 N N . GLU A 1 239 ? -8.217 18.008 -3.387 1.00 55.38 239 GLU A N 1
ATOM 1823 C CA . GLU A 1 239 ? -7.686 16.660 -3.165 1.00 55.38 239 GLU A CA 1
ATOM 1824 C C . GLU A 1 239 ? -8.315 16.033 -1.916 1.00 55.38 239 GLU A C 1
ATOM 1826 O O . GLU A 1 239 ? -7.939 16.287 -0.774 1.00 55.38 239 GLU A O 1
ATOM 1831 N N . ASN A 1 240 ? -9.279 15.136 -2.125 1.00 64.19 240 ASN A N 1
ATOM 1832 C CA . ASN A 1 240 ? -9.805 14.318 -1.036 1.00 64.19 240 ASN A CA 1
ATOM 1833 C C . ASN A 1 240 ? -8.661 13.517 -0.387 1.00 64.19 240 ASN A C 1
ATOM 1835 O O . ASN A 1 240 ? -8.093 12.627 -1.020 1.00 64.19 240 ASN A O 1
ATOM 1839 N N . ALA A 1 241 ? -8.373 13.761 0.897 1.00 69.38 241 ALA A N 1
ATOM 1840 C CA . ALA A 1 241 ? -7.282 13.116 1.642 1.00 69.38 241 ALA A CA 1
ATOM 1841 C C . ALA A 1 241 ? -7.340 11.573 1.656 1.00 69.38 241 ALA A C 1
ATOM 1843 O O . ALA A 1 241 ? -6.339 10.914 1.942 1.00 69.38 241 ALA A O 1
ATOM 1844 N N . ILE A 1 242 ? -8.500 10.976 1.358 1.00 80.12 242 ILE A N 1
ATOM 1845 C CA . ILE A 1 242 ? -8.664 9.524 1.174 1.00 80.12 242 ILE A CA 1
ATOM 1846 C C . ILE A 1 242 ? -8.080 9.026 -0.150 1.00 80.12 242 ILE A C 1
ATOM 1848 O O . ILE A 1 242 ? -7.605 7.897 -0.217 1.00 80.12 242 ILE A O 1
ATOM 1852 N N . LEU A 1 243 ? -8.090 9.852 -1.196 1.00 83.12 243 LEU A N 1
ATOM 1853 C CA . LEU A 1 243 ? -7.593 9.486 -2.522 1.00 83.12 243 LEU A CA 1
ATOM 1854 C C . LEU A 1 243 ? -6.068 9.610 -2.647 1.00 83.12 243 LEU A C 1
ATOM 1856 O O . LEU A 1 243 ? -5.479 9.067 -3.583 1.00 83.12 243 LEU A O 1
ATOM 1860 N N . SER A 1 244 ? -5.415 10.298 -1.707 1.00 88.56 244 SER A N 1
ATOM 1861 C CA . SER A 1 244 ? -3.961 10.438 -1.703 1.00 88.56 244 SER A CA 1
ATOM 1862 C C . SER A 1 244 ? -3.277 9.093 -1.447 1.00 88.56 244 SER A C 1
ATOM 1864 O O . SER A 1 244 ? -3.444 8.472 -0.396 1.00 88.56 244 SER A O 1
ATOM 1866 N N . SER A 1 245 ? -2.442 8.668 -2.400 1.00 92.00 245 SER A N 1
ATOM 1867 C CA . SER A 1 245 ? -1.663 7.424 -2.299 1.00 92.00 245 SER A CA 1
ATOM 1868 C C . SER A 1 245 ? -0.727 7.429 -1.090 1.00 92.00 245 SER A C 1
ATOM 1870 O O . SER A 1 245 ? -0.619 6.428 -0.388 1.00 92.00 245 SER A O 1
ATOM 1872 N N . ALA A 1 246 ? -0.070 8.563 -0.828 1.00 92.94 246 ALA A N 1
ATOM 1873 C CA . ALA A 1 246 ? 0.851 8.704 0.294 1.00 92.94 246 ALA A CA 1
ATOM 1874 C C . ALA A 1 246 ? 0.117 8.573 1.635 1.00 92.94 246 ALA A C 1
ATOM 1876 O O . ALA A 1 246 ? 0.556 7.830 2.512 1.00 92.94 246 ALA A O 1
ATOM 1877 N N . MET A 1 247 ? -1.043 9.226 1.762 1.00 92.31 247 MET A N 1
ATOM 1878 C CA . MET A 1 247 ? -1.879 9.121 2.959 1.00 92.31 247 MET A CA 1
ATOM 1879 C C . MET A 1 247 ? -2.419 7.703 3.138 1.00 92.31 247 MET A C 1
ATOM 1881 O O . MET A 1 247 ? -2.438 7.198 4.254 1.00 92.31 247 MET A O 1
ATOM 1885 N N . ALA A 1 248 ? -2.813 7.025 2.058 1.00 94.31 248 ALA A N 1
ATOM 1886 C CA . ALA A 1 248 ? -3.300 5.651 2.122 1.00 94.31 248 ALA A CA 1
ATOM 1887 C C . ALA A 1 248 ? -2.226 4.655 2.603 1.00 94.31 248 ALA A C 1
ATOM 1889 O O . ALA A 1 248 ? -2.503 3.814 3.464 1.00 94.31 248 ALA A O 1
ATOM 1890 N N . VAL A 1 249 ? -0.990 4.774 2.100 1.00 96.25 249 VAL A N 1
ATOM 1891 C CA . VAL A 1 249 ? 0.147 3.959 2.564 1.00 96.25 249 VAL A CA 1
ATOM 1892 C C . VAL A 1 249 ? 0.483 4.272 4.022 1.00 96.25 249 VAL A C 1
ATOM 1894 O O . VAL A 1 249 ? 0.650 3.348 4.815 1.00 96.25 249 VAL A O 1
ATOM 1897 N N . CYS A 1 250 ? 0.529 5.552 4.400 1.00 95.94 250 CYS A N 1
ATOM 1898 C CA . CYS A 1 250 ? 0.844 5.955 5.770 1.00 95.94 250 CYS A CA 1
ATOM 1899 C C . CYS A 1 250 ? -0.225 5.486 6.770 1.00 95.94 250 CYS A C 1
ATOM 1901 O O . CYS A 1 250 ? 0.117 4.883 7.784 1.00 95.94 250 CYS A O 1
ATOM 1903 N N . ARG A 1 251 ? -1.516 5.651 6.449 1.00 95.25 251 ARG A N 1
ATOM 1904 C CA . ARG A 1 251 ? -2.621 5.114 7.260 1.00 95.25 251 ARG A CA 1
ATOM 1905 C C . ARG A 1 251 ? -2.538 3.600 7.392 1.00 95.25 251 ARG A C 1
ATOM 1907 O O . ARG A 1 251 ? -2.688 3.094 8.492 1.00 95.25 251 ARG A O 1
ATOM 1914 N N . SER A 1 252 ? -2.239 2.883 6.306 1.00 96.12 252 SER A N 1
ATOM 1915 C CA . SER A 1 252 ? -2.034 1.430 6.371 1.00 96.12 252 SER A CA 1
ATOM 1916 C C . SER A 1 252 ? -0.930 1.057 7.359 1.00 96.12 252 SER A C 1
ATOM 1918 O O . SER A 1 252 ? -1.143 0.196 8.201 1.00 96.12 252 SER A O 1
ATOM 1920 N N . ALA A 1 253 ? 0.216 1.740 7.297 1.00 96.06 253 ALA A N 1
ATOM 1921 C CA . ALA A 1 253 ? 1.328 1.515 8.215 1.00 96.06 253 ALA A CA 1
ATOM 1922 C C . ALA A 1 253 ? 0.932 1.785 9.678 1.00 96.06 253 ALA A C 1
ATOM 1924 O O . ALA A 1 253 ? 1.172 0.951 10.546 1.00 96.06 253 ALA A O 1
ATOM 1925 N N . VAL A 1 254 ? 0.274 2.918 9.948 1.00 95.75 254 VAL A N 1
ATOM 1926 C CA . VAL A 1 254 ? -0.214 3.267 11.293 1.00 95.75 254 VAL A CA 1
ATOM 1927 C C . VAL A 1 254 ? -1.202 2.221 11.810 1.00 95.75 254 VAL A C 1
ATOM 1929 O O . VAL A 1 254 ? -1.107 1.797 12.955 1.00 95.75 254 VAL A O 1
ATOM 1932 N N . MET A 1 255 ? -2.122 1.750 10.971 1.00 94.50 255 MET A N 1
ATOM 1933 C CA . MET A 1 255 ? -3.072 0.719 11.379 1.00 94.50 255 MET A CA 1
ATOM 1934 C C . MET A 1 255 ? -2.388 -0.615 11.701 1.00 94.50 255 MET A C 1
ATOM 1936 O O . MET A 1 255 ? -2.759 -1.228 12.695 1.00 94.50 255 MET A O 1
ATOM 1940 N N . GLU A 1 256 ? -1.378 -1.044 10.935 1.00 93.69 256 GLU A N 1
ATOM 1941 C CA . GLU A 1 256 ? -0.638 -2.279 11.245 1.00 93.69 256 GLU A CA 1
ATOM 1942 C C . GLU A 1 256 ? 0.104 -2.193 12.583 1.00 93.69 256 GLU A C 1
ATOM 1944 O O . GLU A 1 256 ? 0.014 -3.120 13.388 1.00 93.69 256 GLU A O 1
ATOM 1949 N N . ILE A 1 257 ? 0.818 -1.092 12.854 1.00 93.88 257 ILE A N 1
ATOM 1950 C CA . ILE A 1 257 ? 1.575 -0.967 14.110 1.00 93.88 257 ILE A CA 1
ATOM 1951 C C . ILE A 1 257 ? 0.652 -0.855 15.326 1.00 93.88 257 ILE A C 1
ATOM 1953 O O . ILE A 1 257 ? 0.955 -1.420 16.373 1.00 93.88 257 ILE A O 1
ATOM 1957 N N . LEU A 1 258 ? -0.497 -0.185 15.192 1.00 93.38 258 LEU A N 1
ATOM 1958 C CA . LEU A 1 258 ? -1.479 -0.105 16.271 1.00 93.38 258 LEU A CA 1
ATOM 1959 C C . LEU A 1 258 ? -2.233 -1.433 16.461 1.00 93.38 258 LEU A C 1
ATOM 1961 O O . LEU A 1 258 ? -2.489 -1.827 17.596 1.00 93.38 258 LEU A O 1
ATOM 1965 N N . GLU A 1 259 ? -2.564 -2.156 15.382 1.00 90.31 259 GLU A N 1
ATOM 1966 C CA . GLU A 1 259 ? -3.159 -3.501 15.468 1.00 90.31 259 GLU A CA 1
ATOM 1967 C C . GLU A 1 259 ? -2.185 -4.469 16.151 1.00 90.31 259 GLU A C 1
ATOM 1969 O O . GLU A 1 259 ? -2.591 -5.219 17.040 1.00 90.31 259 GLU A O 1
ATOM 1974 N N . PHE A 1 260 ? -0.897 -4.407 15.805 1.00 89.56 260 PHE A N 1
ATOM 1975 C CA . PHE A 1 260 ? 0.154 -5.146 16.497 1.00 89.56 260 PHE A CA 1
ATOM 1976 C C . PHE A 1 260 ? 0.219 -4.761 17.979 1.00 89.56 260 PHE A C 1
ATOM 1978 O O . PHE A 1 260 ? 0.053 -5.626 18.838 1.00 89.56 260 PHE A O 1
ATOM 1985 N N . GLY A 1 261 ? 0.352 -3.466 18.282 1.00 87.88 261 GLY A N 1
ATOM 1986 C CA . GLY A 1 261 ? 0.410 -2.942 19.647 1.00 87.88 261 GLY A CA 1
ATOM 1987 C C . GLY A 1 261 ? -0.797 -3.335 20.501 1.00 87.88 261 GLY A C 1
ATOM 1988 O O . GLY A 1 261 ? -0.629 -3.665 21.664 1.00 87.88 261 GLY A O 1
ATOM 1989 N N . SER A 1 262 ? -2.000 -3.414 19.925 1.00 87.31 262 SER A N 1
ATOM 1990 C CA . SER A 1 262 ? -3.209 -3.842 20.649 1.00 87.31 262 SER A CA 1
ATOM 1991 C C . SER A 1 262 ? -3.183 -5.304 21.119 1.00 87.31 262 SER A C 1
ATOM 1993 O O . SER A 1 262 ? -3.911 -5.664 22.042 1.00 87.31 262 SER A O 1
ATOM 1995 N N . ARG A 1 263 ? -2.358 -6.152 20.488 1.00 84.50 263 ARG A N 1
ATOM 1996 C CA . ARG A 1 263 ? -2.281 -7.604 20.737 1.00 84.50 263 ARG A CA 1
ATOM 1997 C C . ARG A 1 263 ? -1.034 -8.032 21.490 1.00 84.50 263 ARG A C 1
ATOM 1999 O O . ARG A 1 263 ? -0.938 -9.190 21.896 1.00 84.50 263 ARG A O 1
ATOM 2006 N N . VAL A 1 264 ? -0.060 -7.142 21.625 1.00 82.75 264 VAL A N 1
ATOM 2007 C CA . VAL A 1 264 ? 1.185 -7.437 22.322 1.00 82.75 264 VAL A CA 1
ATOM 2008 C C . VAL A 1 264 ? 0.881 -7.645 23.806 1.00 82.75 264 VAL A C 1
ATOM 2010 O O . VAL A 1 264 ? 0.341 -6.773 24.481 1.00 82.75 264 VAL A O 1
ATOM 2013 N N . VAL A 1 265 ? 1.233 -8.824 24.318 1.00 77.75 265 VAL A N 1
ATOM 2014 C CA . VAL A 1 265 ? 1.097 -9.162 25.738 1.00 77.75 265 VAL A CA 1
ATOM 2015 C C . VAL A 1 265 ? 2.469 -9.027 26.388 1.00 77.75 265 VAL A C 1
ATOM 2017 O O . VAL A 1 265 ? 3.332 -9.886 26.216 1.00 77.75 265 VAL A O 1
ATOM 2020 N N . GLN A 1 266 ? 2.684 -7.924 27.104 1.00 76.69 266 GLN A N 1
ATOM 2021 C CA . GLN A 1 266 ? 3.902 -7.649 27.878 1.00 76.69 266 GLN A CA 1
ATOM 2022 C C . GLN A 1 266 ? 3.545 -7.181 29.302 1.00 76.69 266 GLN A C 1
ATOM 2024 O O . GLN A 1 266 ? 2.425 -6.702 29.517 1.00 76.69 266 GLN A O 1
ATOM 2029 N N . PRO A 1 267 ? 4.468 -7.284 30.279 1.00 71.69 267 PRO A N 1
ATOM 2030 C CA . PRO A 1 267 ? 4.286 -6.657 31.589 1.00 71.69 267 PRO A CA 1
ATOM 2031 C C . PRO A 1 267 ? 3.977 -5.163 31.414 1.00 71.69 267 PRO A C 1
ATOM 2033 O O . PRO A 1 267 ? 4.614 -4.503 30.598 1.00 71.69 267 PRO A O 1
ATOM 2036 N N . ASP A 1 268 ? 2.965 -4.651 32.117 1.00 74.25 268 ASP A N 1
ATOM 2037 C CA . ASP A 1 268 ? 2.539 -3.240 32.085 1.00 74.25 268 ASP A CA 1
ATOM 2038 C C . ASP A 1 268 ? 2.086 -2.693 30.709 1.00 74.25 268 ASP A C 1
ATOM 2040 O O . ASP A 1 268 ? 1.926 -1.485 30.518 1.00 74.25 268 ASP A O 1
ATOM 2044 N N . SER A 1 269 ? 1.795 -3.573 29.741 1.00 79.88 269 SER A N 1
ATOM 2045 C CA . SER A 1 269 ? 1.342 -3.174 28.395 1.00 79.88 269 SER A CA 1
ATOM 2046 C C . SER A 1 269 ? -0.106 -2.689 28.315 1.00 79.88 269 SER A C 1
ATOM 2048 O O . SER A 1 269 ? -0.493 -2.136 27.289 1.00 79.88 269 SER A O 1
ATOM 2050 N N . GLU A 1 270 ? -0.911 -2.815 29.375 1.00 83.62 270 GLU A N 1
ATOM 2051 C CA . GLU A 1 270 ? -2.340 -2.459 29.343 1.00 83.62 270 GLU A C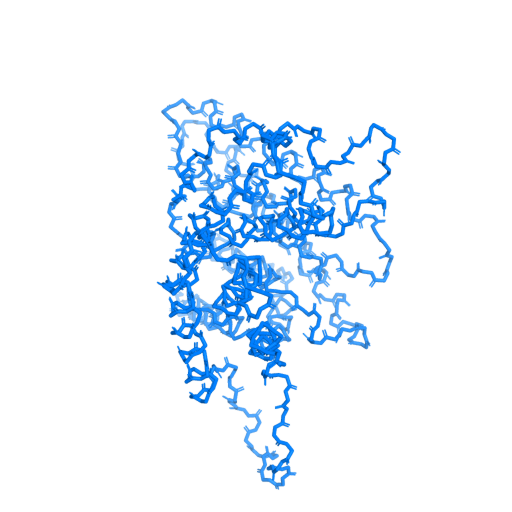A 1
ATOM 2052 C C . GLU A 1 270 ? -2.593 -1.020 28.878 1.00 83.62 270 GLU A C 1
ATOM 2054 O O . GLU A 1 270 ? -3.521 -0.762 28.105 1.00 83.62 270 GLU A O 1
ATOM 2059 N N . PHE A 1 271 ? -1.753 -0.078 29.320 1.00 83.56 271 PHE A N 1
ATOM 2060 C CA . PHE A 1 271 ? -1.847 1.314 28.894 1.00 83.56 271 PHE A CA 1
ATOM 2061 C C . PHE A 1 271 ? -1.549 1.465 27.398 1.00 83.56 271 PHE A C 1
ATOM 2063 O O . PHE A 1 271 ? -2.313 2.115 26.685 1.00 83.56 271 PHE A O 1
ATOM 2070 N N . CYS A 1 272 ? -0.478 0.834 26.909 1.00 83.06 272 CYS A N 1
ATOM 2071 C CA . CYS A 1 272 ? -0.077 0.891 25.502 1.00 83.06 272 CYS A CA 1
ATOM 2072 C C . CYS A 1 272 ? -1.102 0.207 24.589 1.00 83.06 272 CYS A C 1
ATOM 2074 O O . CYS A 1 272 ? -1.433 0.738 23.527 1.00 83.06 272 CYS A O 1
ATOM 2076 N N . ASN A 1 273 ? -1.668 -0.919 25.024 1.00 86.94 273 ASN A N 1
ATOM 2077 C CA . ASN A 1 273 ? -2.698 -1.650 24.290 1.00 86.94 273 ASN A CA 1
ATOM 2078 C C . ASN A 1 273 ? -3.963 -0.794 24.175 1.00 86.94 273 ASN A C 1
ATOM 2080 O O . ASN A 1 273 ? -4.493 -0.606 23.081 1.00 86.94 273 ASN A O 1
ATOM 2084 N N . ARG A 1 274 ? -4.400 -0.185 25.286 1.00 86.25 274 ARG A N 1
ATOM 2085 C CA . ARG A 1 274 ? -5.555 0.723 25.304 1.00 86.25 274 ARG A CA 1
ATOM 2086 C C . ARG A 1 274 ? -5.323 1.972 24.456 1.00 86.25 274 ARG A C 1
ATOM 2088 O O . ARG A 1 274 ? -6.217 2.377 23.718 1.00 86.25 274 ARG A O 1
ATOM 2095 N N . ALA A 1 275 ? -4.136 2.571 24.539 1.00 87.94 275 ALA A N 1
ATOM 2096 C CA . ALA A 1 275 ? -3.760 3.698 23.693 1.00 87.94 275 ALA A CA 1
ATOM 2097 C C . ALA A 1 275 ? -3.812 3.306 22.208 1.00 87.94 275 ALA A C 1
ATOM 2099 O O . ALA A 1 275 ? -4.388 4.040 21.408 1.00 87.94 275 ALA A O 1
ATOM 2100 N N . SER A 1 276 ? -3.308 2.119 21.861 1.00 90.06 276 SER A N 1
ATOM 2101 C CA . SER A 1 276 ? -3.329 1.602 20.490 1.00 90.06 276 SER A CA 1
ATOM 2102 C C . SER A 1 276 ? -4.755 1.420 19.963 1.00 90.06 276 SER A C 1
ATOM 2104 O O . SER A 1 276 ? -5.065 1.884 18.868 1.00 90.06 276 SER A O 1
ATOM 2106 N N . VAL A 1 277 ? -5.647 0.823 20.762 1.00 88.81 277 VAL A N 1
ATOM 2107 C CA . VAL A 1 277 ? -7.075 0.669 20.423 1.00 88.81 277 VAL A CA 1
ATOM 2108 C C . VAL A 1 277 ? -7.758 2.026 20.240 1.00 88.81 277 VAL A C 1
ATOM 2110 O O . VAL A 1 277 ? -8.468 2.233 19.259 1.00 88.81 277 VAL A O 1
ATOM 2113 N N . ASN A 1 278 ? -7.521 2.985 21.137 1.00 88.81 278 ASN A N 1
ATOM 2114 C CA . ASN A 1 278 ? -8.110 4.321 21.018 1.00 88.81 278 ASN A CA 1
ATOM 2115 C C . ASN A 1 278 ? -7.633 5.047 19.752 1.00 88.81 278 ASN A C 1
ATOM 2117 O O . ASN A 1 278 ? -8.441 5.647 19.048 1.00 88.81 278 ASN A O 1
ATOM 2121 N N . MET A 1 279 ? -6.343 4.952 19.423 1.00 91.12 279 MET A N 1
ATOM 2122 C CA . MET A 1 279 ? -5.804 5.532 18.192 1.00 91.12 279 MET A CA 1
ATOM 2123 C C . MET A 1 279 ? -6.352 4.839 16.938 1.00 91.12 279 MET A C 1
ATOM 2125 O O . MET A 1 279 ? -6.643 5.517 15.953 1.00 91.12 279 MET A O 1
ATOM 2129 N N . LEU A 1 280 ? -6.550 3.514 16.968 1.00 91.06 280 LEU A N 1
ATOM 2130 C CA . LEU A 1 280 ? -7.216 2.787 15.881 1.00 91.06 280 LEU A CA 1
ATOM 2131 C C . LEU A 1 280 ? -8.625 3.326 15.637 1.00 91.06 280 LEU A C 1
ATOM 2133 O O . LEU A 1 280 ? -8.966 3.599 14.488 1.00 91.06 280 LEU A O 1
ATOM 2137 N N . LYS A 1 281 ? -9.414 3.530 16.700 1.00 89.50 281 LYS A N 1
ATOM 2138 C CA . LYS A 1 281 ? -10.761 4.115 16.604 1.00 89.50 281 LYS A CA 1
ATOM 2139 C C . LYS A 1 281 ? -10.734 5.485 15.932 1.00 89.50 281 LYS A C 1
ATOM 2141 O O . LYS A 1 281 ? -11.482 5.697 14.984 1.00 89.50 281 LYS A O 1
ATOM 2146 N N . THR A 1 282 ? -9.817 6.366 16.335 1.00 90.44 282 THR A N 1
ATOM 2147 C CA . THR A 1 282 ? -9.657 7.685 15.702 1.00 90.44 282 THR A CA 1
ATOM 2148 C C . THR A 1 282 ? -9.363 7.570 14.202 1.00 90.44 282 THR A C 1
ATOM 2150 O O . THR A 1 282 ? -10.024 8.215 13.392 1.00 90.44 282 THR A O 1
ATOM 2153 N N . VAL A 1 283 ? -8.429 6.699 13.799 1.00 90.69 283 VAL A N 1
ATOM 2154 C CA . VAL A 1 283 ? -8.099 6.496 12.373 1.00 90.69 283 VAL A CA 1
ATOM 2155 C C . VAL A 1 283 ? -9.290 5.923 11.590 1.00 90.69 283 VAL A C 1
ATOM 2157 O O . VAL A 1 283 ? -9.527 6.312 10.443 1.00 90.69 283 VAL A O 1
ATOM 2160 N N . VAL A 1 284 ? -10.059 5.012 12.193 1.00 91.88 284 VAL A N 1
ATOM 2161 C CA . VAL A 1 284 ? -11.287 4.460 11.600 1.00 91.88 284 VAL A CA 1
ATOM 2162 C C . VAL A 1 284 ? -12.327 5.559 11.387 1.00 91.88 284 VAL A C 1
ATOM 2164 O O . VAL A 1 284 ? -12.863 5.676 10.285 1.00 91.88 284 VAL A O 1
ATOM 2167 N N . GLU A 1 285 ? -12.592 6.385 12.398 1.00 89.56 285 GLU A N 1
ATOM 2168 C CA . GLU A 1 285 ? -13.547 7.497 12.321 1.00 89.56 285 GLU A CA 1
ATOM 2169 C C . GLU A 1 285 ? -13.168 8.501 11.225 1.00 89.56 285 GLU A C 1
ATOM 2171 O O . GLU A 1 285 ? -14.019 8.882 10.415 1.00 89.56 285 GLU A O 1
ATOM 2176 N N . GLU A 1 286 ? -11.886 8.865 11.127 1.00 89.75 286 GLU A N 1
ATOM 2177 C CA . GLU A 1 286 ? -11.369 9.728 10.060 1.00 89.75 286 GLU A CA 1
ATOM 2178 C C . GLU A 1 286 ? -11.624 9.140 8.664 1.00 89.75 286 GLU A C 1
ATOM 2180 O O . GLU A 1 286 ? -12.072 9.845 7.751 1.00 89.75 286 GLU A O 1
ATOM 2185 N N . LEU A 1 287 ? -11.366 7.839 8.484 1.00 91.50 287 LEU A N 1
ATOM 2186 C CA . LEU A 1 287 ? -11.589 7.142 7.217 1.00 91.50 287 LEU A CA 1
ATOM 2187 C C . LEU A 1 287 ? -13.079 7.040 6.871 1.00 91.50 287 LEU A C 1
ATOM 2189 O O . LEU A 1 287 ? -13.447 7.250 5.714 1.00 91.50 287 LEU A O 1
ATOM 2193 N N . VAL A 1 288 ? -13.951 6.771 7.846 1.00 90.81 288 VAL A N 1
ATOM 2194 C CA . VAL A 1 288 ? -15.406 6.728 7.624 1.00 90.81 288 VAL A CA 1
ATOM 2195 C C . VAL A 1 288 ? -15.940 8.113 7.255 1.00 90.81 288 VAL A C 1
ATOM 2197 O O . VAL A 1 288 ? -16.726 8.248 6.309 1.00 90.81 288 VAL A O 1
ATOM 2200 N N . HIS A 1 289 ? -15.491 9.158 7.955 1.00 88.81 289 HIS A N 1
ATOM 2201 C CA . HIS A 1 289 ? -15.897 10.531 7.677 1.00 88.81 289 HIS A CA 1
ATOM 2202 C C . HIS A 1 289 ? -15.436 10.980 6.287 1.00 88.81 289 HIS A C 1
ATOM 2204 O O . HIS A 1 289 ? -16.234 11.486 5.493 1.00 88.81 289 HIS A O 1
ATOM 2210 N N . GLY A 1 290 ? -14.169 10.740 5.942 1.00 87.94 290 GLY A N 1
ATOM 2211 C CA . GLY A 1 290 ? -13.667 11.061 4.612 1.00 87.94 290 GLY A CA 1
ATOM 2212 C C . GLY A 1 290 ? -14.363 10.250 3.511 1.00 87.94 290 GLY A C 1
ATOM 2213 O O . GLY A 1 290 ? -14.603 10.787 2.430 1.00 87.94 290 GLY A O 1
ATOM 2214 N N . ALA A 1 291 ? -14.733 8.986 3.766 1.00 89.62 291 ALA A N 1
ATOM 2215 C CA . ALA A 1 291 ? -15.426 8.149 2.786 1.00 89.62 291 ALA A CA 1
ATOM 2216 C C . ALA A 1 291 ? -16.840 8.686 2.537 1.00 89.62 291 ALA A C 1
ATOM 2218 O O . ALA A 1 291 ? -17.278 8.803 1.395 1.00 89.62 291 ALA A O 1
ATOM 2219 N N . SER A 1 292 ? -17.517 9.114 3.603 1.00 89.56 292 SER A N 1
ATOM 2220 C CA . SER A 1 292 ? -18.826 9.767 3.525 1.00 89.56 292 SER A CA 1
ATOM 2221 C C . SER A 1 292 ? -18.767 11.074 2.730 1.00 89.56 292 SER A C 1
ATOM 2223 O O . SER A 1 292 ? -19.608 11.308 1.860 1.00 89.56 292 SER A O 1
ATOM 2225 N N . ARG A 1 293 ? -17.746 11.910 2.970 1.00 87.00 293 ARG A N 1
ATOM 2226 C CA . ARG A 1 293 ? -17.507 13.139 2.193 1.00 87.00 293 ARG A CA 1
ATOM 2227 C C . ARG A 1 293 ? -17.279 12.850 0.710 1.00 87.00 293 ARG A C 1
ATOM 2229 O O . ARG A 1 293 ? -17.880 13.515 -0.130 1.00 87.00 293 ARG A O 1
ATOM 2236 N N . LEU A 1 294 ? -16.464 11.842 0.394 1.00 85.44 294 LEU A N 1
ATOM 2237 C CA . LEU A 1 294 ? -16.180 11.426 -0.980 1.00 85.44 294 LEU A CA 1
ATOM 2238 C C . LEU A 1 294 ? -17.457 11.004 -1.723 1.00 85.44 294 LEU A C 1
ATOM 2240 O O . LEU A 1 294 ? -17.690 11.426 -2.852 1.00 85.44 294 LEU A O 1
ATOM 2244 N N . LEU A 1 295 ? -18.301 10.201 -1.073 1.00 86.25 295 LEU A N 1
ATOM 2245 C CA . LEU A 1 295 ? -19.558 9.708 -1.645 1.00 86.25 295 LEU A CA 1
ATOM 2246 C C . LEU A 1 295 ? -20.627 10.801 -1.779 1.00 86.25 295 LEU A C 1
ATOM 2248 O O . LEU A 1 295 ? -21.496 10.698 -2.640 1.00 86.25 295 LEU A O 1
ATOM 2252 N N . SER A 1 296 ? -20.553 11.852 -0.958 1.00 85.38 296 SER A N 1
ATOM 2253 C CA . SER A 1 296 ? -21.482 12.989 -1.007 1.00 85.38 296 SER A CA 1
ATOM 2254 C C . SER A 1 296 ? -21.182 13.954 -2.164 1.00 85.38 296 SER A C 1
ATOM 2256 O O . SER A 1 296 ? -22.056 14.718 -2.561 1.00 85.38 296 SER A O 1
ATOM 2258 N N . SER A 1 297 ? -19.968 13.908 -2.728 1.00 76.44 297 SER A N 1
ATOM 2259 C CA . SER A 1 297 ? -19.545 14.715 -3.883 1.00 76.44 297 SER A CA 1
ATOM 2260 C C . SER A 1 297 ? -18.936 13.829 -4.989 1.00 76.44 297 SER A C 1
ATOM 2262 O O . SER A 1 297 ? -17.733 13.885 -5.264 1.00 76.44 297 SER A O 1
ATOM 2264 N N . PRO A 1 298 ? -19.745 12.965 -5.636 1.00 63.59 298 PRO A N 1
ATOM 2265 C CA . PRO A 1 298 ? -19.246 11.938 -6.553 1.00 63.59 298 PRO A CA 1
ATOM 2266 C C . PRO A 1 298 ? -18.742 12.496 -7.893 1.00 63.59 298 PRO A C 1
ATOM 2268 O O . PRO A 1 298 ? -17.987 11.819 -8.588 1.00 63.59 298 PRO A O 1
ATOM 2271 N N . SER A 1 299 ? -19.123 13.725 -8.262 1.00 60.28 299 SER A N 1
ATOM 2272 C CA . SER A 1 299 ? -18.777 14.356 -9.547 1.00 60.28 299 SER A CA 1
ATOM 2273 C C . SER A 1 299 ? -17.277 14.623 -9.735 1.00 60.28 299 SER A C 1
ATOM 2275 O O . SER A 1 299 ? -16.848 14.908 -10.850 1.00 60.28 299 SER A O 1
ATOM 2277 N N . VAL A 1 300 ? -16.475 14.505 -8.673 1.00 61.44 300 VAL A N 1
ATOM 2278 C CA . VAL A 1 300 ? -15.031 14.795 -8.680 1.00 61.44 300 VAL A CA 1
ATOM 2279 C C . VAL A 1 300 ? -14.181 13.540 -8.942 1.00 61.44 300 VAL A C 1
ATOM 2281 O O . VAL A 1 300 ? -13.012 13.642 -9.314 1.00 61.44 300 VAL A O 1
ATOM 2284 N N . VAL A 1 301 ? -14.735 12.333 -8.776 1.00 70.25 301 VAL A N 1
ATOM 2285 C CA . VAL A 1 301 ? -13.923 11.107 -8.717 1.00 70.25 301 VAL A CA 1
ATOM 2286 C C . VAL A 1 301 ? -13.916 10.368 -10.049 1.00 70.25 301 VAL A C 1
ATOM 2288 O O . VAL A 1 301 ? -14.861 9.662 -10.395 1.00 70.25 301 VAL A O 1
ATOM 2291 N N . ARG A 1 302 ? -12.797 10.447 -10.772 1.00 73.62 302 ARG A N 1
ATOM 2292 C CA . ARG A 1 302 ? -12.544 9.553 -11.906 1.00 73.62 302 ARG A CA 1
ATOM 2293 C C . ARG A 1 302 ? -12.068 8.200 -11.390 1.00 73.62 302 ARG A C 1
ATOM 2295 O O . ARG A 1 302 ? -11.024 8.096 -10.753 1.00 73.62 302 ARG A O 1
ATOM 2302 N N . THR A 1 303 ? -12.809 7.138 -11.692 1.00 76.06 303 THR A N 1
ATOM 2303 C CA . THR A 1 303 ? -12.432 5.765 -11.316 1.00 76.06 303 THR A CA 1
ATOM 2304 C C . THR A 1 303 ? -11.031 5.396 -11.834 1.00 76.06 303 THR A C 1
ATOM 2306 O O . THR A 1 303 ? -10.255 4.749 -11.134 1.00 76.06 303 THR A O 1
ATOM 2309 N N . GLU A 1 304 ? -10.659 5.903 -13.011 1.00 73.81 304 GLU A N 1
ATOM 2310 C CA . GLU A 1 304 ? -9.344 5.732 -13.651 1.00 73.81 304 GLU A CA 1
ATOM 2311 C C . GLU A 1 304 ? -8.174 6.362 -12.881 1.00 73.81 304 GLU A C 1
ATOM 2313 O O . GLU A 1 304 ? -7.021 6.026 -13.146 1.00 73.81 304 GLU A O 1
ATOM 2318 N N . SER A 1 305 ? -8.420 7.285 -11.947 1.00 78.69 305 SER A N 1
ATOM 2319 C CA . SER A 1 305 ? -7.367 7.906 -11.132 1.00 78.69 305 SER A CA 1
ATOM 2320 C C . SER A 1 305 ? -7.230 7.272 -9.749 1.00 78.69 305 SER A C 1
ATOM 2322 O O . SER A 1 305 ? -6.346 7.658 -8.989 1.00 78.69 305 SER A O 1
ATOM 2324 N N . LEU A 1 306 ? -8.072 6.289 -9.408 1.00 86.88 306 LEU A N 1
ATOM 2325 C CA . LEU A 1 306 ? -8.005 5.619 -8.112 1.00 86.88 306 LEU A CA 1
ATOM 2326 C C . LEU A 1 306 ? -6.744 4.771 -8.021 1.00 86.88 306 LEU A C 1
ATOM 2328 O O . LEU A 1 306 ? -6.524 3.875 -8.833 1.00 86.88 306 LEU A O 1
ATOM 2332 N N . SER A 1 307 ? -5.920 5.050 -7.023 1.00 90.31 307 SER A N 1
ATOM 2333 C CA . SER A 1 307 ? -4.677 4.331 -6.783 1.00 90.31 307 SER A CA 1
ATOM 2334 C C . SER A 1 307 ? -4.907 2.976 -6.113 1.00 90.31 307 SER A C 1
ATOM 2336 O O . SER A 1 307 ? -5.833 2.822 -5.315 1.00 90.31 307 SER A O 1
ATOM 2338 N N . VAL A 1 308 ? -4.026 2.010 -6.390 1.00 92.94 308 VAL A N 1
ATOM 2339 C CA . VAL A 1 308 ? -4.048 0.676 -5.764 1.00 92.94 308 VAL A CA 1
ATOM 2340 C C . VAL A 1 308 ? -3.898 0.746 -4.238 1.00 92.94 308 VAL A C 1
ATOM 2342 O O . VAL A 1 308 ? -4.445 -0.089 -3.524 1.00 92.94 308 VAL A O 1
ATOM 2345 N N . PHE A 1 309 ? -3.224 1.782 -3.726 1.00 95.50 309 PHE A N 1
ATOM 2346 C CA . PHE A 1 309 ? -2.903 1.915 -2.304 1.00 95.50 309 PHE A CA 1
ATOM 2347 C C . PHE A 1 309 ? -4.120 2.188 -1.402 1.00 95.50 309 PHE A C 1
ATOM 2349 O O . PHE A 1 309 ? -4.055 1.939 -0.200 1.00 95.50 309 PHE A O 1
ATOM 2356 N N . ILE A 1 310 ? -5.225 2.698 -1.962 1.00 93.56 310 ILE A N 1
ATOM 2357 C CA . ILE A 1 310 ? -6.385 3.211 -1.206 1.00 93.56 310 ILE A CA 1
ATOM 2358 C C . ILE A 1 310 ? -7.240 2.080 -0.616 1.00 93.56 310 ILE A C 1
ATOM 2360 O O . ILE A 1 310 ? -7.878 2.262 0.418 1.00 93.56 310 ILE A O 1
ATOM 2364 N N . ALA A 1 311 ? -7.251 0.901 -1.244 1.00 94.25 311 ALA A N 1
ATOM 2365 C CA . ALA A 1 311 ? -8.140 -0.190 -0.849 1.00 94.25 311 ALA A CA 1
ATOM 2366 C C . ALA A 1 311 ? -7.803 -0.758 0.541 1.00 94.25 311 ALA A C 1
ATOM 2368 O O . ALA A 1 311 ? -8.694 -0.962 1.363 1.00 94.25 311 ALA A O 1
ATOM 2369 N N . HIS A 1 312 ? -6.515 -0.972 0.821 1.00 95.50 312 HIS A N 1
ATOM 2370 C CA . HIS A 1 312 ? -6.054 -1.594 2.063 1.00 95.50 312 HIS A CA 1
ATOM 2371 C C . HIS A 1 312 ? -6.486 -0.865 3.355 1.00 95.50 312 HIS A C 1
ATOM 2373 O O . HIS A 1 312 ? -7.081 -1.522 4.209 1.00 95.50 312 HIS A O 1
ATOM 2379 N N . PRO A 1 313 ? -6.256 0.453 3.540 1.00 95.38 313 PRO A N 1
ATOM 2380 C CA . PRO A 1 313 ? -6.635 1.124 4.786 1.00 95.38 313 PRO A CA 1
ATOM 2381 C C . PRO A 1 313 ? -8.157 1.155 4.996 1.00 95.38 313 PRO A C 1
ATOM 2383 O O . PRO A 1 313 ? -8.614 1.045 6.128 1.00 95.38 313 PRO A O 1
ATOM 2386 N N . LEU A 1 314 ? -8.958 1.240 3.924 1.00 95.50 314 LEU A N 1
ATOM 2387 C 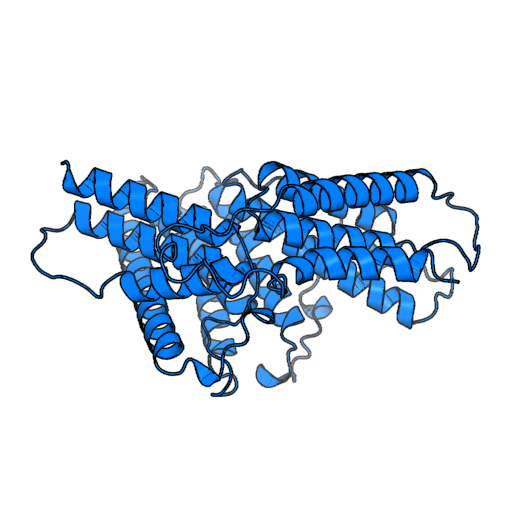CA . LEU A 1 314 ? -10.424 1.181 4.020 1.00 95.50 314 LEU A CA 1
ATOM 2388 C C . LEU A 1 314 ? -10.906 -0.202 4.467 1.00 95.50 314 LEU A C 1
ATOM 2390 O O . LEU A 1 314 ? -11.764 -0.309 5.342 1.00 95.50 314 LEU A O 1
ATOM 2394 N N . TYR A 1 315 ? -10.329 -1.255 3.883 1.00 94.75 315 TYR A N 1
ATOM 2395 C CA . TYR A 1 315 ? -10.575 -2.634 4.293 1.00 94.75 315 TYR A CA 1
ATOM 2396 C C . TYR A 1 315 ? -10.205 -2.851 5.761 1.00 94.75 315 TYR A C 1
ATOM 2398 O O . TYR A 1 315 ? -11.032 -3.318 6.543 1.00 94.75 315 TYR A O 1
ATOM 2406 N N . LYS A 1 316 ? -8.988 -2.459 6.154 1.00 93.00 316 LYS A N 1
ATOM 2407 C CA . LYS A 1 316 ? -8.527 -2.594 7.537 1.00 93.00 316 LYS A CA 1
ATOM 2408 C C . LYS A 1 316 ? -9.433 -1.842 8.501 1.00 93.00 316 LYS A C 1
ATOM 2410 O O . LYS A 1 316 ? -9.783 -2.400 9.536 1.00 93.00 316 LYS A O 1
ATOM 2415 N N . ALA A 1 317 ? -9.865 -0.629 8.159 1.00 93.19 317 ALA A N 1
ATOM 2416 C CA . ALA A 1 317 ? -10.752 0.150 9.018 1.00 93.19 317 ALA A CA 1
ATOM 2417 C C . ALA A 1 317 ? -12.103 -0.542 9.230 1.00 93.19 317 ALA A C 1
ATOM 2419 O O . ALA A 1 317 ? -12.581 -0.618 10.360 1.00 93.19 317 ALA A O 1
ATOM 2420 N N . ALA A 1 318 ? -12.677 -1.121 8.170 1.00 92.25 318 ALA A N 1
ATOM 2421 C CA . ALA A 1 318 ? -13.901 -1.906 8.279 1.00 92.25 318 ALA A CA 1
ATOM 2422 C C . ALA A 1 318 ? -13.709 -3.140 9.178 1.00 92.25 318 ALA A C 1
ATOM 2424 O O . ALA A 1 318 ? -14.551 -3.413 10.030 1.00 92.25 318 ALA A O 1
ATOM 2425 N N . MET A 1 319 ? -12.590 -3.857 9.041 1.00 89.50 319 MET A N 1
ATOM 2426 C CA . MET A 1 319 ? -12.297 -5.033 9.869 1.00 89.50 319 MET A CA 1
ATOM 2427 C C . MET A 1 319 ? -12.067 -4.685 11.344 1.00 89.50 319 MET A C 1
ATOM 2429 O O . MET A 1 319 ? -12.524 -5.424 12.212 1.00 89.50 319 MET A O 1
ATOM 2433 N N . VAL A 1 320 ? -11.376 -3.580 11.640 1.00 87.06 320 VAL A N 1
ATOM 2434 C CA . VAL A 1 320 ? -11.184 -3.088 13.016 1.00 87.06 320 VAL A CA 1
ATOM 2435 C C . VAL A 1 320 ? -12.529 -2.715 13.635 1.00 87.06 320 VAL A C 1
ATOM 2437 O O . VAL A 1 320 ? -12.855 -3.207 14.711 1.00 87.06 320 VAL A O 1
ATOM 2440 N N . TYR A 1 321 ? -13.348 -1.943 12.918 1.00 85.00 321 TYR A N 1
ATOM 2441 C CA . TYR A 1 321 ? -14.682 -1.561 13.379 1.00 85.00 321 TYR A CA 1
ATOM 2442 C C . TYR A 1 321 ? -15.562 -2.783 13.690 1.00 85.00 321 TYR A C 1
ATOM 2444 O O . TYR A 1 321 ? -16.224 -2.836 14.723 1.00 85.00 321 TYR A O 1
ATOM 2452 N N . LEU A 1 322 ? -15.552 -3.798 12.818 1.00 82.31 322 LEU A N 1
ATOM 2453 C CA . LEU A 1 322 ? -16.344 -5.013 13.021 1.00 82.31 322 LEU A CA 1
ATOM 2454 C C . LEU A 1 322 ? -15.871 -5.863 14.207 1.00 82.31 322 LEU A C 1
ATOM 2456 O O . LEU A 1 322 ? -16.689 -6.546 14.817 1.00 82.31 322 LEU A O 1
ATOM 2460 N N . ARG A 1 323 ? -14.576 -5.839 14.536 1.00 79.06 323 ARG A N 1
ATOM 2461 C CA . ARG A 1 323 ? -14.026 -6.548 15.701 1.00 79.06 323 ARG A CA 1
ATOM 2462 C C . ARG A 1 323 ? -14.369 -5.842 17.014 1.00 79.06 323 ARG A C 1
ATOM 2464 O O . ARG A 1 323 ? -14.731 -6.513 17.975 1.00 79.06 323 ARG A O 1
ATOM 2471 N N . ASP A 1 324 ? -14.353 -4.512 17.038 1.00 70.44 324 ASP A N 1
ATOM 2472 C CA . ASP A 1 324 ? -14.767 -3.738 18.217 1.00 70.44 324 ASP A CA 1
ATOM 2473 C C . ASP A 1 324 ? -16.243 -3.982 18.584 1.00 70.44 324 ASP A C 1
ATOM 2475 O O . ASP A 1 324 ? -16.582 -4.107 19.761 1.00 70.44 324 ASP A O 1
ATOM 2479 N N . LEU A 1 325 ? -17.119 -4.141 17.582 1.00 55.03 325 LEU A N 1
ATOM 2480 C CA . LEU A 1 325 ? -18.537 -4.479 17.786 1.00 55.03 325 LEU A CA 1
ATOM 2481 C C . LEU A 1 325 ? -18.775 -5.870 18.396 1.00 55.03 325 LEU A C 1
ATOM 2483 O O . LEU A 1 325 ? -19.879 -6.146 18.863 1.00 55.03 325 LEU A O 1
ATOM 2487 N N . THR A 1 326 ? -17.782 -6.762 18.367 1.00 53.94 326 THR A N 1
ATOM 2488 C CA . THR A 1 326 ? -17.890 -8.075 19.020 1.00 53.94 326 THR A CA 1
ATOM 2489 C C . THR A 1 326 ? -17.481 -8.060 20.494 1.00 53.94 326 THR A C 1
ATOM 2491 O O . THR A 1 326 ? -17.840 -8.995 21.206 1.00 53.94 326 THR A O 1
ATOM 2494 N N . GLU A 1 327 ? -16.778 -7.023 20.967 1.00 56.53 327 GLU A N 1
ATOM 2495 C CA . GLU A 1 327 ? -16.283 -6.930 22.353 1.00 56.53 327 GLU A CA 1
ATOM 2496 C C . GLU A 1 327 ? -17.041 -5.907 23.218 1.00 56.53 327 GLU A C 1
ATOM 2498 O O . GLU A 1 327 ? -17.063 -6.038 24.442 1.00 56.53 327 GLU A O 1
ATOM 2503 N N . SER A 1 328 ? -17.697 -4.911 22.610 1.00 51.09 328 SER A N 1
ATOM 2504 C CA . SER A 1 328 ? -18.569 -3.951 23.300 1.00 51.09 328 SER A CA 1
ATOM 2505 C C . SER A 1 328 ? -20.037 -4.214 22.976 1.00 51.09 328 SER A C 1
ATOM 2507 O O . SER A 1 328 ? -20.393 -4.453 21.824 1.00 51.09 328 SER A O 1
ATOM 2509 N N . ASP A 1 329 ? -20.883 -4.183 24.005 1.00 42.44 329 ASP A N 1
ATOM 2510 C CA . ASP A 1 329 ? -22.317 -4.453 23.916 1.00 42.44 329 ASP A CA 1
ATOM 2511 C C . ASP A 1 329 ? -22.975 -3.610 22.806 1.00 42.44 329 ASP A C 1
ATOM 2513 O O . ASP A 1 329 ? -22.671 -2.425 22.646 1.00 42.44 329 ASP A O 1
ATOM 2517 N N . ARG A 1 330 ? -23.868 -4.230 22.022 1.00 44.12 330 ARG A N 1
ATOM 2518 C CA . ARG A 1 330 ? -24.404 -3.765 20.718 1.00 44.12 330 ARG A CA 1
ATOM 2519 C C . ARG A 1 330 ? -25.255 -2.474 20.769 1.00 44.12 330 ARG A C 1
ATOM 2521 O O . ARG A 1 330 ? -26.043 -2.224 19.857 1.00 44.12 330 ARG A O 1
ATOM 2528 N N . MET A 1 331 ? -25.155 -1.664 21.821 1.00 40.59 331 MET A N 1
ATOM 2529 C CA . MET A 1 331 ? -26.133 -0.624 22.155 1.00 40.59 331 MET A CA 1
ATOM 2530 C C . MET A 1 331 ? -25.748 0.815 21.799 1.00 40.59 331 MET A C 1
ATOM 2532 O O . MET A 1 331 ? -26.602 1.692 21.889 1.00 40.59 331 MET A O 1
ATOM 2536 N N . GLU A 1 332 ? -24.543 1.064 21.291 1.00 41.84 332 GLU A N 1
ATOM 2537 C CA . GLU A 1 332 ? -24.216 2.332 20.634 1.00 41.84 332 GLU A CA 1
ATOM 2538 C C . GLU A 1 332 ? -23.749 2.029 19.213 1.00 41.84 332 GLU A C 1
ATOM 2540 O O . GLU A 1 332 ? -22.583 1.724 18.973 1.00 41.84 332 GLU A O 1
ATOM 2545 N N . MET A 1 333 ? -24.680 2.042 18.249 1.00 42.84 333 MET A N 1
ATOM 2546 C CA . MET A 1 333 ? -24.320 1.936 16.835 1.00 42.84 333 MET A CA 1
ATOM 2547 C C . MET A 1 333 ? -23.435 3.129 16.466 1.00 42.84 333 MET A C 1
ATOM 2549 O O . MET A 1 333 ? -23.929 4.208 16.137 1.00 42.84 333 MET A O 1
ATOM 2553 N N . GLY A 1 334 ? -22.119 2.919 16.524 1.00 52.00 334 GLY A N 1
ATOM 2554 C CA . GLY A 1 334 ? -21.128 3.820 15.957 1.00 52.00 334 GLY A CA 1
ATOM 2555 C C . GLY A 1 334 ? -21.369 4.037 14.456 1.00 52.00 334 GLY A C 1
ATOM 2556 O O . GLY A 1 334 ? -22.262 3.431 13.856 1.00 52.00 334 GLY A O 1
ATOM 2557 N N . PRO A 1 335 ? -20.559 4.867 13.788 1.00 56.62 335 PRO A N 1
ATOM 2558 C CA . PRO A 1 335 ? -20.766 5.185 12.380 1.00 56.62 335 PRO A CA 1
ATOM 2559 C C . PRO A 1 335 ? -20.739 3.915 11.510 1.00 56.62 335 PRO A C 1
ATOM 2561 O O . PRO A 1 335 ? -19.808 3.124 11.585 1.00 56.62 335 PRO A O 1
ATOM 2564 N N . SER A 1 336 ? -21.776 3.706 10.692 1.00 76.69 336 SER A N 1
ATOM 2565 C CA . SER A 1 336 ? -21.905 2.535 9.811 1.00 76.69 336 SER A CA 1
ATOM 2566 C C . SER A 1 336 ? -20.648 2.325 8.955 1.00 76.69 336 SER A C 1
ATOM 2568 O O . SER A 1 336 ? -20.142 3.287 8.386 1.00 76.69 336 SER A O 1
ATOM 2570 N N . ILE A 1 337 ? -20.199 1.077 8.752 1.00 86.50 337 ILE A N 1
ATOM 2571 C CA . ILE A 1 337 ? -19.113 0.762 7.795 1.00 86.50 337 ILE A CA 1
ATOM 2572 C C . ILE A 1 337 ? -19.505 0.982 6.329 1.00 86.50 337 ILE A C 1
ATOM 2574 O O . ILE A 1 337 ? -18.664 0.878 5.434 1.00 86.50 337 ILE A O 1
ATOM 2578 N N . LYS A 1 338 ? -20.789 1.253 6.062 1.00 89.06 338 LYS A N 1
ATOM 2579 C CA . LYS A 1 338 ? -21.341 1.405 4.714 1.00 89.06 338 LYS A CA 1
ATOM 2580 C C . LYS A 1 338 ? -20.527 2.367 3.831 1.00 89.06 338 LYS A C 1
ATOM 2582 O O . LYS A 1 338 ? -20.219 1.962 2.714 1.00 89.06 338 LYS A O 1
ATOM 2587 N N . PRO A 1 339 ? -20.082 3.555 4.292 1.00 91.44 339 PRO A N 1
ATOM 2588 C CA . PRO A 1 339 ? -19.257 4.442 3.478 1.00 91.44 339 PRO A CA 1
ATOM 2589 C C . PRO A 1 339 ? -17.927 3.805 3.056 1.00 91.44 339 PRO A C 1
ATOM 2591 O O . PRO A 1 339 ? -17.531 3.934 1.902 1.00 91.44 339 PRO A O 1
ATOM 2594 N N . LEU A 1 340 ? -17.253 3.068 3.949 1.00 92.88 340 LEU A N 1
ATOM 2595 C CA . LEU A 1 340 ? -16.006 2.365 3.612 1.00 92.88 340 LEU A CA 1
ATOM 2596 C C . LEU A 1 340 ? -16.253 1.309 2.530 1.00 92.88 340 LEU A C 1
ATOM 2598 O O . LEU A 1 340 ? -15.512 1.228 1.550 1.00 92.88 340 LEU A O 1
ATOM 2602 N N . ARG A 1 341 ? -17.332 0.534 2.686 1.00 92.75 341 ARG A N 1
ATOM 2603 C CA . ARG A 1 341 ? -17.746 -0.498 1.730 1.00 92.75 341 ARG A CA 1
ATOM 2604 C C . ARG A 1 341 ? -18.102 0.092 0.364 1.00 92.75 341 ARG A C 1
ATOM 2606 O O . ARG A 1 341 ? -17.682 -0.441 -0.658 1.00 92.75 341 ARG A O 1
ATOM 2613 N N . ASP A 1 342 ? -18.835 1.198 0.335 1.00 90.94 342 ASP A N 1
ATOM 2614 C CA . ASP A 1 342 ? -19.262 1.858 -0.901 1.00 90.94 342 ASP A CA 1
ATOM 2615 C C . ASP A 1 342 ? -18.066 2.464 -1.662 1.00 90.94 342 ASP A C 1
ATOM 2617 O O . ASP A 1 342 ? -17.993 2.368 -2.890 1.00 90.94 342 ASP A O 1
ATOM 2621 N N . VAL A 1 343 ? -17.064 3.002 -0.954 1.00 91.19 343 VAL A N 1
ATOM 2622 C CA . VAL A 1 343 ? -15.801 3.430 -1.582 1.00 91.19 343 VAL A CA 1
ATOM 2623 C C . VAL A 1 343 ? -14.992 2.230 -2.084 1.00 91.19 343 VAL A C 1
ATOM 2625 O O . VAL A 1 343 ? -14.455 2.288 -3.189 1.00 91.19 343 VAL A O 1
ATOM 2628 N N . LEU A 1 344 ? -14.938 1.114 -1.349 1.00 92.75 344 LEU A N 1
ATOM 2629 C CA . LEU A 1 344 ? -14.311 -0.121 -1.841 1.00 92.75 344 LEU A CA 1
ATOM 2630 C C . LEU A 1 344 ? -14.995 -0.647 -3.111 1.00 92.75 344 LEU A C 1
ATOM 2632 O O . LEU A 1 344 ? -14.304 -1.090 -4.024 1.00 92.75 344 LEU A O 1
ATOM 2636 N N . LEU A 1 345 ? -16.322 -0.541 -3.222 1.00 90.62 345 LEU A N 1
ATOM 2637 C CA . LEU A 1 345 ? -17.050 -0.882 -4.450 1.00 90.62 345 LEU A CA 1
ATOM 2638 C C . LEU A 1 345 ? -16.652 0.028 -5.616 1.00 90.62 345 LEU A C 1
ATOM 2640 O O . LEU A 1 345 ? -16.477 -0.448 -6.738 1.00 90.62 345 LEU A O 1
ATOM 2644 N N . LEU A 1 346 ? -16.470 1.327 -5.362 1.00 88.56 346 LEU A N 1
ATOM 2645 C CA . LEU A 1 346 ? -15.984 2.270 -6.369 1.00 88.56 346 LEU A CA 1
ATOM 2646 C C . LEU A 1 346 ? -14.563 1.921 -6.830 1.00 88.56 346 LEU A C 1
ATOM 2648 O O . LEU A 1 346 ? -14.293 1.932 -8.030 1.00 88.56 346 LEU A O 1
ATOM 2652 N N . ILE A 1 347 ? -13.677 1.578 -5.894 1.00 90.06 347 ILE A N 1
ATOM 2653 C CA . ILE A 1 347 ? -12.312 1.121 -6.183 1.00 90.06 347 ILE A CA 1
ATOM 2654 C C . ILE A 1 347 ? -12.341 -0.202 -6.961 1.00 90.06 347 ILE A C 1
ATOM 2656 O O . ILE A 1 347 ? -11.571 -0.373 -7.904 1.00 90.06 347 ILE A O 1
ATOM 2660 N N . GLY A 1 348 ? -13.276 -1.094 -6.626 1.00 89.62 348 GLY A N 1
ATOM 2661 C CA . GLY A 1 348 ? -13.498 -2.383 -7.278 1.00 89.62 348 GLY A CA 1
ATOM 2662 C C . GLY A 1 348 ? -13.778 -2.288 -8.774 1.00 89.62 348 GLY A C 1
ATOM 2663 O O . GLY A 1 348 ? -13.475 -3.226 -9.497 1.00 89.62 348 GLY A O 1
ATOM 2664 N N . LYS A 1 349 ? -14.266 -1.142 -9.266 1.00 86.62 349 LYS A N 1
ATOM 2665 C CA . LYS A 1 349 ? -14.446 -0.897 -10.707 1.00 86.62 349 LYS A CA 1
ATOM 2666 C C . LYS A 1 349 ? -13.129 -0.822 -11.491 1.00 86.62 349 LYS A C 1
ATOM 2668 O O . LYS A 1 349 ? -13.159 -0.923 -12.709 1.00 86.62 349 LYS A O 1
ATOM 2673 N N . ARG A 1 350 ? -12.001 -0.584 -10.813 1.00 87.50 350 ARG A N 1
ATOM 2674 C CA . ARG A 1 350 ? -10.654 -0.572 -11.410 1.00 87.50 350 ARG A CA 1
ATOM 2675 C C . ARG A 1 350 ? -9.767 -1.687 -10.866 1.00 87.50 350 ARG A C 1
ATOM 2677 O O . ARG A 1 350 ? -8.943 -2.222 -11.593 1.00 87.50 350 ARG A O 1
ATOM 2684 N N . TRP A 1 351 ? -9.878 -1.974 -9.573 1.00 91.88 351 TRP A N 1
ATOM 2685 C CA . TRP A 1 351 ? -8.981 -2.872 -8.859 1.00 91.88 351 TRP A CA 1
ATOM 2686 C C . TRP A 1 351 ? -9.773 -4.019 -8.235 1.00 91.88 351 TRP A C 1
ATOM 2688 O O . TRP A 1 351 ? -10.356 -3.872 -7.157 1.00 91.88 351 TRP A O 1
ATOM 2698 N N . ALA A 1 352 ? -9.753 -5.186 -8.883 1.00 91.31 352 ALA A N 1
ATOM 2699 C CA . ALA A 1 352 ? -10.458 -6.385 -8.420 1.00 91.31 352 ALA A CA 1
ATOM 2700 C C . ALA A 1 352 ? -10.080 -6.829 -6.985 1.00 91.31 352 ALA A C 1
ATOM 2702 O O . ALA A 1 352 ? -10.867 -7.502 -6.317 1.00 91.31 352 ALA A O 1
ATOM 2703 N N . ALA A 1 353 ? -8.913 -6.425 -6.462 1.00 91.31 353 ALA A N 1
ATOM 2704 C CA . ALA A 1 353 ? -8.525 -6.655 -5.067 1.00 91.31 353 ALA A CA 1
ATOM 2705 C C . ALA A 1 353 ? -9.566 -6.121 -4.069 1.00 91.31 353 ALA A C 1
ATOM 2707 O O . ALA A 1 353 ? -9.848 -6.781 -3.070 1.00 91.31 353 ALA A O 1
ATOM 2708 N N . ALA A 1 354 ? -10.189 -4.973 -4.359 1.00 92.44 354 ALA A N 1
ATOM 2709 C CA . ALA A 1 354 ? -11.204 -4.393 -3.484 1.00 92.44 354 ALA A CA 1
ATOM 2710 C C . ALA A 1 354 ? -12.460 -5.275 -3.371 1.00 92.44 354 ALA A C 1
ATOM 2712 O O . ALA A 1 354 ? -13.064 -5.340 -2.302 1.00 92.44 354 ALA A O 1
ATOM 2713 N N . GLY A 1 355 ? -12.807 -6.022 -4.425 1.00 89.50 355 GLY A N 1
ATOM 2714 C CA . GLY A 1 355 ? -13.877 -7.021 -4.375 1.00 89.50 355 GLY A CA 1
ATOM 2715 C C . GLY A 1 355 ? -13.593 -8.129 -3.356 1.00 89.50 355 GLY A C 1
ATOM 2716 O O . GLY A 1 355 ? -14.474 -8.498 -2.584 1.00 89.50 355 GLY A O 1
ATOM 2717 N N . ARG A 1 356 ? -12.340 -8.595 -3.275 1.00 88.94 356 ARG A N 1
ATOM 2718 C CA . ARG A 1 356 ? -11.936 -9.614 -2.289 1.00 88.94 356 ARG A CA 1
ATOM 2719 C C . ARG A 1 356 ? -12.007 -9.097 -0.858 1.00 88.94 356 ARG A C 1
ATOM 2721 O O . ARG A 1 356 ? -12.433 -9.832 0.028 1.00 88.94 356 ARG A O 1
ATOM 2728 N N . TYR A 1 357 ? -11.636 -7.836 -0.641 1.00 92.19 357 TYR A N 1
ATOM 2729 C CA . TYR A 1 357 ? -11.789 -7.191 0.662 1.00 92.19 357 TYR A CA 1
ATOM 2730 C C . TYR A 1 357 ? -13.252 -7.104 1.093 1.00 92.19 357 TYR A C 1
ATOM 2732 O O . TYR A 1 357 ? -13.562 -7.400 2.244 1.00 92.19 357 TYR A O 1
ATOM 2740 N N . ILE A 1 358 ? -14.162 -6.768 0.175 1.00 92.12 358 ILE A N 1
ATOM 2741 C CA . ILE A 1 358 ? -15.604 -6.781 0.456 1.00 92.12 358 ILE A CA 1
ATOM 2742 C C . ILE A 1 358 ? -16.070 -8.197 0.810 1.00 92.12 358 ILE A C 1
ATOM 2744 O O . ILE A 1 358 ? -16.784 -8.367 1.791 1.00 92.12 358 ILE A O 1
ATOM 2748 N N . ASP A 1 359 ? -15.618 -9.221 0.082 1.00 89.94 359 ASP A N 1
ATOM 2749 C CA . ASP A 1 359 ? -15.965 -10.613 0.391 1.00 89.94 359 ASP A CA 1
ATOM 2750 C C . ASP A 1 359 ? -15.471 -11.060 1.776 1.00 89.94 359 ASP A C 1
ATOM 2752 O O . ASP A 1 359 ? -16.089 -11.914 2.411 1.00 89.94 359 ASP A O 1
ATOM 2756 N N . GLU A 1 360 ? -14.338 -10.546 2.252 1.00 89.31 360 GLU A N 1
ATOM 2757 C CA . GLU A 1 360 ? -13.851 -10.798 3.614 1.00 89.31 360 GLU A CA 1
ATOM 2758 C C . GLU A 1 360 ? -14.681 -10.071 4.674 1.00 89.31 360 GLU A C 1
ATOM 2760 O O . GLU A 1 360 ? -15.055 -10.692 5.670 1.00 89.31 360 GLU A O 1
ATOM 2765 N N . ILE A 1 361 ? -15.029 -8.805 4.429 1.00 89.62 361 ILE A N 1
ATOM 2766 C CA . ILE A 1 361 ? -15.915 -8.013 5.292 1.00 89.62 361 ILE A CA 1
ATOM 2767 C C . ILE A 1 361 ? -17.279 -8.708 5.423 1.00 89.62 361 ILE A C 1
ATOM 2769 O O . ILE A 1 361 ? -17.716 -9.003 6.534 1.00 89.62 361 ILE A O 1
ATOM 2773 N N . ASP A 1 362 ? -17.913 -9.054 4.298 1.00 89.00 362 ASP A N 1
ATOM 2774 C CA . ASP A 1 362 ? -19.227 -9.706 4.260 1.00 89.00 362 ASP A CA 1
ATOM 2775 C C . ASP A 1 362 ? -19.188 -11.092 4.938 1.00 89.00 362 ASP A C 1
ATOM 2777 O O . ASP A 1 362 ? -20.152 -11.508 5.587 1.00 89.00 362 ASP A O 1
ATOM 2781 N N . ARG A 1 363 ? -18.075 -11.833 4.805 1.00 87.44 363 ARG A N 1
ATOM 2782 C CA . ARG A 1 363 ? -17.868 -13.099 5.529 1.00 87.44 363 ARG A CA 1
ATOM 2783 C C . ARG A 1 363 ? -17.818 -12.867 7.035 1.00 87.44 363 ARG A C 1
ATOM 2785 O O . ARG A 1 363 ? -18.497 -13.582 7.766 1.00 87.44 363 ARG A O 1
ATOM 2792 N N . PHE A 1 364 ? -17.046 -11.883 7.493 1.00 84.44 364 PHE A N 1
ATOM 2793 C CA . PHE A 1 364 ? -16.903 -11.587 8.918 1.00 84.44 364 PHE A CA 1
ATOM 2794 C C . PHE A 1 364 ? -18.230 -11.145 9.549 1.00 84.44 364 PHE A C 1
ATOM 2796 O O . PHE A 1 364 ? -18.599 -11.668 10.598 1.00 84.44 364 PHE A O 1
ATOM 2803 N N . GLN A 1 365 ? -18.990 -10.274 8.873 1.00 83.12 365 GLN A N 1
ATOM 2804 C CA . GLN A 1 365 ? -20.310 -9.830 9.337 1.00 83.12 365 GLN A CA 1
ATOM 2805 C C . GLN A 1 365 ? -21.270 -11.004 9.563 1.00 83.12 365 GLN A C 1
ATOM 2807 O O . GLN A 1 365 ? -21.865 -11.126 10.633 1.00 83.12 365 GLN A O 1
ATOM 2812 N N . LYS A 1 366 ? -21.347 -11.934 8.603 1.00 82.38 366 LYS A N 1
ATOM 2813 C CA . LYS A 1 366 ? -22.189 -13.134 8.735 1.00 82.38 366 LYS A CA 1
ATOM 2814 C C . LYS A 1 366 ? -21.783 -13.996 9.925 1.00 82.38 366 LYS A C 1
ATOM 2816 O O . LYS A 1 366 ? -22.648 -14.453 10.663 1.00 82.38 366 LYS A O 1
ATOM 2821 N N . TYR A 1 367 ? -20.479 -14.198 10.136 1.00 78.06 367 TYR A N 1
ATOM 2822 C CA . TYR A 1 367 ? -19.992 -14.953 11.294 1.00 78.06 367 TYR A CA 1
ATOM 2823 C C . TYR A 1 367 ? -20.370 -14.287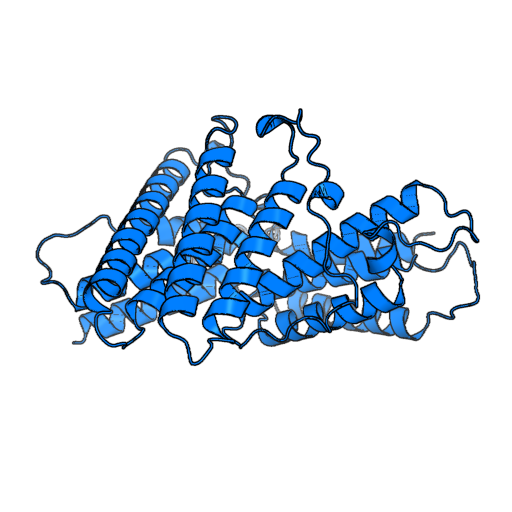 12.625 1.00 78.06 367 TYR A C 1
ATOM 2825 O O . TYR A 1 367 ? -20.764 -14.995 13.552 1.00 78.06 367 TYR A O 1
ATOM 2833 N N . SER A 1 368 ? -20.291 -12.954 12.719 1.00 68.62 368 SER A N 1
ATOM 2834 C CA . SER A 1 368 ? -20.676 -12.208 13.928 1.00 68.62 368 SER A CA 1
ATOM 2835 C C . SER A 1 368 ? -22.181 -12.180 14.208 1.00 68.62 368 SER A C 1
ATOM 2837 O O . SER A 1 368 ? -22.572 -11.988 15.353 1.00 68.62 368 SER A O 1
ATOM 2839 N N . GLU A 1 369 ? -23.029 -12.370 13.193 1.00 66.56 369 GLU A N 1
ATOM 2840 C CA . GLU A 1 369 ? -24.490 -12.442 13.352 1.00 66.56 369 GLU A CA 1
ATOM 2841 C C . GLU A 1 369 ? -24.969 -13.829 13.810 1.00 66.56 369 GLU A C 1
ATOM 2843 O O . GLU A 1 369 ? -26.017 -13.941 14.438 1.00 66.56 369 GLU A O 1
ATOM 2848 N N . THR A 1 370 ? -24.211 -14.887 13.495 1.00 61.03 370 THR A N 1
ATOM 2849 C CA . THR A 1 370 ? -24.530 -16.278 13.875 1.00 61.03 370 THR A CA 1
ATOM 2850 C C . THR A 1 370 ? -24.048 -16.701 15.268 1.00 61.03 370 THR A C 1
ATOM 2852 O O . THR A 1 370 ? -24.374 -17.806 15.701 1.00 61.03 370 THR A O 1
ATOM 2855 N N . ARG A 1 371 ? -23.260 -15.861 15.947 1.00 52.91 371 ARG A N 1
ATOM 2856 C CA . ARG A 1 371 ? -22.910 -15.997 17.369 1.00 52.91 371 ARG A CA 1
ATOM 2857 C C . ARG A 1 371 ? -23.784 -15.065 18.192 1.00 52.91 371 ARG A C 1
ATOM 2859 O O . ARG A 1 371 ? -24.126 -15.486 19.316 1.00 52.91 371 ARG A O 1
#

Secondary structure (DSSP, 8-state):
--HHHHHHHHHHHHHHGGG---TT-TTTGGG--S-------HHHHHHHHHHHHHHHHHHHT--TT---TTSPPHHHHHHHHHHHHHHHHHTT-HHHHHHHHHHHHHHHHHTTHHHHHTT---TTS---HHHHHHHHHHHHHHHHHHHHHHHHHT---------TT----GGGGT--TT--GGGS-HHHHHHHHHHHHHHHHHHHHS--S-HHHHHHHHHHHHHHHHHHHHHHHSS-TTS-TTT-HHHHHHHHHHHHHHHHHHH---TTTHHHHHHHHHHHHHHHHHHHHHHHHHHH-GGG--GGG--GGGHHHHHHHHHHHHHHHHHS-TTS--S-SHHHHHHHHHHHTT-THHHHHHHHHHHHHHHHH--

pLDDT: mean 75.98, std 18.92, range [33.38, 96.25]

Sequence (371 aa):
MRASFGLLTLSMYLVCAETLPVDGERREQQQQQQRERPEVTARTKALYALLKSFVGMLEALQDDDVDDDNSPSLVEILQSRLLLSVFEMGHGLSPAAYVSTGANVRVAVCLGADAASSGRRRQNTPQPAGHAASAQQAWRGVVIANRYATLLSGRGSCPPPKPSSLEVDEHTFGLNVHTTPSQIDSFTRLAHASRLLEQVLAHIHETTPHHEFNTAEAFQIIKTATAFMQTFSDGDPAENAILSSAMAVCRSAVMEILEFGSRVVQPDSEFCNRASVNMLKTVVEELVHGASRLLSSPSVVRTESLSVFIAHPLYKAAMVYLRDLTESDRMEMGPSIKPLRDVLLLIGKRWAAAGRYIDEIDRFQKYSETR

Foldseek 3Di:
DDPQVVLLVLLVCLLQVLQDDPPPPPPPCPPVPPDDFLAQDPVSVVSLVVSVVVLVVLVVPDDPPDPDPPRHPLLSSLSSLLSSLQQCLLAVVLVCNQVSLLVSLVSLVVVCLVVLLQVNDDPPDDDDPVVSVSSVLSNLSSLLSNLVSCLSNVDQDPDNPPPPPVCSPPPSLPDDVPDALQNRDLSSLSSVLSVLSVLLSCLLRVPDPDPVVSLVSLVVSLVVLVVSLVSNVPPDPLDLCLQRLSSLSSLSSLLSSLVSLLPDDDVPSPVSNVVSLVVLVVSLVVNLVSLVVCVVCVVSDDLSSRGSSNLRSLLSSLVSVLVVCLVDDVPDPDRDSVSSLVVLVSNSSSGSVSSVSNVVSVVSVVVSVVD

Organism: NCBI:txid2060973

Radius of gyration: 22.06 Å; chains: 1; bounding box: 66×42×67 Å